Protein AF-A0A522B623-F1 (afdb_monomer_lite)

Structure (mmCIF, N/CA/C/O backbone):
data_AF-A0A522B623-F1
#
_entry.id   AF-A0A522B623-F1
#
loop_
_atom_site.group_PDB
_atom_site.id
_atom_site.type_symbol
_atom_site.label_atom_id
_atom_site.label_alt_id
_atom_site.label_comp_id
_atom_site.label_asym_id
_atom_site.label_entity_id
_atom_site.label_seq_id
_atom_site.pdbx_PDB_ins_code
_atom_site.Cartn_x
_atom_site.Cartn_y
_atom_site.Cartn_z
_atom_site.occupancy
_atom_site.B_iso_or_equiv
_atom_site.auth_seq_id
_atom_site.auth_comp_id
_atom_site.auth_asym_id
_atom_site.auth_atom_id
_atom_site.pdbx_PDB_model_num
ATOM 1 N N . MET A 1 1 ? -81.752 26.247 31.323 1.00 45.22 1 MET A N 1
ATOM 2 C CA . MET A 1 1 ? -80.847 25.226 31.884 1.00 45.22 1 MET A CA 1
ATOM 3 C C . MET A 1 1 ? -79.445 25.781 31.737 1.00 45.22 1 MET A C 1
ATOM 5 O O . MET A 1 1 ? -79.027 25.949 30.606 1.00 45.22 1 MET A O 1
ATOM 9 N N . THR A 1 2 ? -78.691 26.186 32.739 1.00 52.69 2 THR A N 1
ATOM 10 C CA . THR A 1 2 ? -78.891 26.530 34.149 1.00 52.69 2 THR A CA 1
ATOM 11 C C . THR A 1 2 ? -77.713 27.475 34.411 1.00 52.69 2 THR A C 1
ATOM 13 O O . THR A 1 2 ? -76.621 27.231 33.899 1.00 52.69 2 THR A O 1
ATOM 16 N N . GLU A 1 3 ? -77.984 28.592 35.078 1.00 45.62 3 GLU A N 1
ATOM 17 C CA . GLU A 1 3 ? -77.012 29.620 35.460 1.00 45.62 3 GLU A CA 1
ATOM 18 C C . GLU A 1 3 ? -75.878 29.076 36.366 1.00 45.62 3 GLU A C 1
ATOM 20 O O . GLU A 1 3 ? -75.982 27.953 36.867 1.00 45.62 3 GLU A O 1
ATOM 25 N N . PRO A 1 4 ? -74.781 29.846 36.512 1.00 74.00 4 PRO A N 1
ATOM 26 C CA . PRO A 1 4 ? -73.512 29.452 37.129 1.00 74.00 4 PRO A CA 1
ATOM 27 C C . PRO A 1 4 ? -73.568 29.541 38.657 1.00 74.00 4 PRO A C 1
ATOM 29 O O . PRO A 1 4 ? -74.476 30.182 39.169 1.00 74.00 4 PRO A O 1
ATOM 32 N N . ASP A 1 5 ? -72.579 28.965 39.362 1.00 56.53 5 ASP A N 1
ATOM 33 C CA . ASP A 1 5 ? -72.144 29.452 40.686 1.00 56.53 5 ASP A CA 1
ATOM 34 C C . ASP A 1 5 ? -70.869 28.746 41.223 1.00 56.53 5 ASP A C 1
ATOM 36 O O . ASP A 1 5 ? -70.399 27.797 40.584 1.00 56.53 5 ASP A O 1
ATOM 40 N N . PRO A 1 6 ? -70.228 29.243 42.310 1.00 64.81 6 PRO A N 1
ATOM 41 C CA . PRO A 1 6 ? -68.818 29.629 42.295 1.00 64.81 6 PRO A CA 1
ATOM 42 C C . PRO A 1 6 ? -68.018 29.038 43.482 1.00 64.81 6 PRO A C 1
ATOM 44 O O . PRO A 1 6 ? -68.476 28.147 44.185 1.00 64.81 6 PRO A O 1
ATOM 47 N N . GLU A 1 7 ? -66.813 29.578 43.694 1.00 50.94 7 GLU A N 1
ATOM 48 C CA . GLU A 1 7 ? -66.056 29.601 44.958 1.00 50.94 7 GLU A CA 1
ATOM 49 C C . GLU A 1 7 ? -65.805 28.280 45.711 1.00 50.94 7 GLU A C 1
ATOM 51 O O . GLU A 1 7 ? -66.665 27.717 46.379 1.00 50.94 7 GLU A O 1
ATOM 56 N N . THR A 1 8 ? -64.530 27.895 45.806 1.00 59.25 8 THR A N 1
ATOM 57 C CA . THR A 1 8 ? -64.000 27.239 47.014 1.00 59.25 8 THR A CA 1
ATOM 58 C C . THR A 1 8 ? -62.543 27.653 47.226 1.00 59.25 8 THR A C 1
ATOM 60 O O . THR A 1 8 ? -61.610 27.134 46.625 1.00 59.25 8 THR A O 1
ATOM 63 N N . THR A 1 9 ? -62.417 28.676 48.072 1.00 57.84 9 THR A N 1
ATOM 64 C CA . THR A 1 9 ? -61.467 28.853 49.185 1.00 57.84 9 THR A CA 1
ATOM 65 C C . THR A 1 9 ? -59.987 28.498 49.038 1.00 57.84 9 THR A C 1
ATOM 67 O O . THR A 1 9 ? -59.573 27.346 48.974 1.00 57.84 9 THR A O 1
ATOM 70 N N . ALA A 1 10 ? -59.211 29.559 49.261 1.00 55.59 10 ALA A N 1
ATOM 71 C CA . ALA A 1 10 ? -57.906 29.607 49.900 1.00 55.59 10 ALA A CA 1
ATOM 72 C C . ALA A 1 10 ? -57.672 28.609 51.056 1.00 55.59 10 ALA A C 1
ATOM 74 O O . ALA A 1 10 ? -58.518 28.456 51.940 1.00 55.59 10 ALA A O 1
ATOM 75 N N . ARG A 1 11 ? -56.452 28.059 51.067 1.00 48.06 11 ARG A N 1
ATOM 76 C CA . ARG A 1 11 ? -55.513 27.725 52.168 1.00 48.06 11 ARG A CA 1
ATOM 77 C C . ARG A 1 11 ? -54.465 26.817 51.498 1.00 48.06 11 ARG A C 1
ATOM 79 O O . ARG A 1 11 ? -54.831 25.953 50.722 1.00 48.06 11 ARG A O 1
ATOM 86 N N . ASP A 1 12 ? -53.163 27.000 51.623 1.00 53.34 12 ASP A N 1
ATOM 87 C CA . ASP A 1 12 ? -52.434 27.154 52.866 1.00 53.34 12 ASP A CA 1
ATOM 88 C C . ASP A 1 12 ? -51.007 27.638 52.550 1.00 53.34 12 ASP A C 1
ATOM 90 O O . ASP A 1 12 ? -50.385 27.198 51.581 1.00 53.34 12 ASP A O 1
ATOM 94 N N . ARG A 1 13 ? -50.501 28.570 53.358 1.00 54.41 13 ARG A N 1
ATOM 95 C CA . ARG A 1 13 ? -49.092 28.965 53.364 1.00 54.41 13 ARG A CA 1
ATOM 96 C C . ARG A 1 13 ? -48.418 28.176 54.471 1.00 54.41 13 ARG A C 1
ATOM 98 O O . ARG A 1 13 ? -48.723 28.401 55.636 1.00 54.41 13 ARG A O 1
ATOM 105 N N . GLY A 1 14 ? -47.378 27.436 54.114 1.00 49.34 14 GLY A N 1
ATOM 106 C CA . GLY A 1 14 ? -46.333 27.093 55.065 1.00 49.34 14 GLY A CA 1
ATOM 107 C C . GLY A 1 14 ? -45.619 25.805 54.717 1.00 49.34 14 GLY A C 1
ATOM 108 O O . GLY A 1 14 ? -46.172 24.731 54.887 1.00 49.34 14 GLY A O 1
ATOM 109 N N . VAL A 1 15 ? -44.355 25.922 54.321 1.00 54.34 15 VAL A N 1
ATOM 110 C CA . VAL A 1 15 ? -43.204 25.549 55.161 1.00 54.34 15 VAL A CA 1
ATOM 111 C C . VAL A 1 15 ? -42.005 25.307 54.251 1.00 54.34 15 VAL A C 1
ATOM 113 O O . VAL A 1 15 ? -41.992 24.422 53.401 1.00 54.34 15 VAL A O 1
ATOM 116 N N . SER A 1 16 ? -40.990 26.140 54.462 1.00 52.31 16 SER A N 1
ATOM 117 C CA . SER A 1 16 ? -39.622 25.940 54.012 1.00 52.31 16 SER A CA 1
ATOM 118 C C . SER A 1 16 ? -39.113 24.562 54.434 1.00 52.31 16 SER A C 1
ATOM 120 O O . SER A 1 16 ? -39.154 24.220 55.613 1.00 52.31 16 SER A O 1
ATOM 122 N N . GLY A 1 17 ? -38.583 23.807 53.477 1.00 49.50 17 GLY A N 1
ATOM 123 C CA . GLY A 1 17 ? -37.973 22.505 53.706 1.00 49.50 17 GLY A CA 1
ATOM 124 C C . GLY A 1 17 ? -36.840 22.274 52.719 1.00 49.50 17 GLY A C 1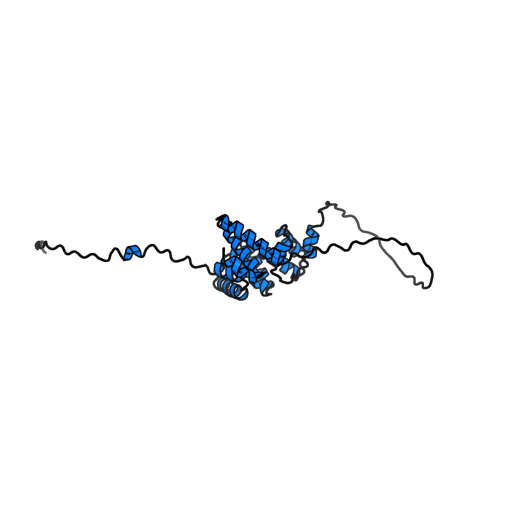
ATOM 125 O O . GLY A 1 17 ? -37.011 21.613 51.706 1.00 49.50 17 GLY A O 1
ATOM 126 N N . THR A 1 18 ? -35.698 22.878 53.025 1.00 52.09 18 THR A N 1
ATOM 127 C CA . THR A 1 18 ? -34.360 22.567 52.525 1.00 52.09 18 THR A CA 1
ATOM 128 C C . THR A 1 18 ? -34.138 21.067 52.329 1.00 52.09 18 THR A C 1
ATOM 130 O O . THR A 1 18 ? -34.093 20.346 53.321 1.00 52.09 18 THR A O 1
ATOM 133 N N . THR A 1 19 ? -33.928 20.613 51.090 1.00 53.47 19 THR A N 1
ATOM 134 C CA . THR A 1 19 ? -32.834 19.701 50.679 1.00 53.47 19 THR A CA 1
ATOM 135 C C . THR A 1 19 ? -32.892 19.486 49.159 1.00 53.47 19 THR A C 1
ATOM 137 O O . THR A 1 19 ? -33.533 18.560 48.680 1.00 53.47 19 THR A O 1
ATOM 140 N N . GLU A 1 20 ? -32.190 20.321 48.387 1.00 52.38 20 GLU A N 1
ATOM 141 C CA . GLU A 1 20 ? -31.663 19.913 47.075 1.00 52.38 20 GLU A CA 1
ATOM 142 C C . GLU A 1 20 ? -30.194 19.518 47.270 1.00 52.38 20 GLU A C 1
ATOM 144 O O . GLU A 1 20 ? -29.342 20.402 47.372 1.00 52.38 20 GLU A O 1
ATOM 149 N N . PRO A 1 21 ? -29.862 18.220 47.352 1.00 59.06 21 PRO A N 1
ATOM 150 C CA . PRO A 1 21 ? -28.496 17.778 47.168 1.00 59.06 21 PRO A CA 1
ATOM 151 C C . PRO A 1 21 ? -28.424 16.785 46.008 1.00 59.06 21 PRO A C 1
ATOM 153 O O . PRO A 1 21 ? -28.002 15.669 46.238 1.00 59.06 21 PRO A O 1
ATOM 156 N N . ASP A 1 22 ? -28.841 17.141 44.787 1.00 51.56 22 ASP A N 1
ATOM 157 C CA . ASP A 1 22 ? -28.664 16.223 43.639 1.00 51.56 22 ASP A CA 1
ATOM 158 C C . ASP A 1 22 ? -28.433 16.891 42.267 1.00 51.56 22 ASP A C 1
ATOM 160 O O . ASP A 1 22 ? -28.112 16.204 41.299 1.00 51.56 22 ASP A O 1
ATOM 164 N N . SER A 1 23 ? -28.492 18.222 42.149 1.00 53.12 23 SER A N 1
ATOM 165 C CA . SER A 1 23 ? -28.306 18.893 40.846 1.00 53.12 23 SER A CA 1
ATOM 166 C C . SER A 1 23 ? -26.837 19.157 40.475 1.00 53.12 23 SER A C 1
ATOM 168 O O . SER A 1 23 ? -26.533 19.389 39.310 1.00 53.12 23 SER A O 1
ATOM 170 N N . GLU A 1 24 ? -25.896 19.073 41.424 1.00 47.50 24 GLU A N 1
ATOM 171 C CA . GLU A 1 24 ? -24.472 19.377 41.174 1.00 47.50 24 GLU A CA 1
ATOM 172 C C . GLU A 1 24 ? -23.621 18.136 40.828 1.00 47.50 24 GLU A C 1
ATOM 174 O O . GLU A 1 24 ? -22.478 18.259 40.386 1.00 47.50 24 GLU A O 1
ATOM 179 N N . ALA A 1 25 ? -24.159 16.923 41.010 1.00 48.31 25 ALA A N 1
ATOM 180 C CA . ALA A 1 25 ? -23.477 15.684 40.623 1.00 48.31 25 ALA A CA 1
ATOM 181 C C . ALA A 1 25 ? -23.680 15.339 39.136 1.00 48.31 25 ALA A C 1
ATOM 183 O O . ALA A 1 25 ? -22.781 14.767 38.522 1.00 48.31 25 ALA A O 1
ATOM 184 N N . ALA A 1 26 ? -24.809 15.737 38.538 1.00 49.69 26 ALA A N 1
ATOM 185 C CA . ALA A 1 26 ? -25.078 15.533 37.113 1.00 49.69 26 ALA A CA 1
ATOM 186 C C . ALA A 1 26 ? -24.242 16.464 36.211 1.00 49.69 26 ALA A C 1
ATOM 188 O O . ALA A 1 26 ? -23.860 16.069 35.111 1.00 49.69 26 ALA A O 1
ATOM 189 N N . ASP A 1 27 ? -23.883 17.656 36.700 1.00 42.09 27 ASP A N 1
ATOM 190 C CA . ASP A 1 27 ? -23.140 18.658 35.919 1.00 42.09 27 ASP A CA 1
ATOM 191 C C . ASP A 1 27 ? -21.612 18.449 35.943 1.00 42.09 27 ASP A C 1
ATOM 193 O O . ASP A 1 27 ? -20.890 18.954 35.087 1.00 42.09 27 ASP A O 1
ATOM 197 N N . ARG A 1 28 ? -21.084 17.628 36.866 1.00 46.91 28 ARG A N 1
ATOM 198 C CA . ARG A 1 28 ? -19.660 17.222 36.844 1.00 46.91 28 ARG A CA 1
ATOM 199 C C . ARG A 1 28 ? -19.370 16.060 35.897 1.00 46.91 28 ARG A C 1
ATOM 201 O O . ARG A 1 28 ? -18.206 15.734 35.674 1.00 46.91 28 ARG A O 1
ATOM 208 N N . GLN A 1 29 ? -20.406 15.442 35.332 1.00 47.03 29 GLN A N 1
ATOM 209 C CA . GLN A 1 29 ? -20.279 14.329 34.390 1.00 47.03 29 GLN A CA 1
ATOM 210 C C . GLN A 1 29 ? -20.344 14.780 32.919 1.00 47.03 29 GLN A C 1
ATOM 212 O O . GLN A 1 29 ? -20.295 13.951 32.014 1.00 47.03 29 GLN A O 1
ATOM 217 N N . ALA A 1 30 ? -20.380 16.096 32.676 1.00 46.31 30 ALA A N 1
ATOM 218 C CA . ALA A 1 30 ? -20.252 16.728 31.368 1.00 46.31 30 ALA A CA 1
ATOM 219 C C . ALA A 1 30 ? -18.878 17.415 31.251 1.00 46.31 30 ALA A C 1
ATOM 221 O O . ALA A 1 30 ? -18.752 18.622 31.426 1.00 46.31 30 ALA A O 1
ATOM 222 N N . GLY A 1 31 ? -17.811 16.653 30.989 1.00 44.12 31 GLY A N 1
ATOM 223 C CA . GLY A 1 31 ? -16.500 17.287 30.781 1.00 44.12 31 GLY A CA 1
ATOM 224 C C . GLY A 1 31 ? -15.274 16.391 30.656 1.00 44.12 31 GLY A C 1
ATOM 225 O O . GLY A 1 31 ? -14.212 16.891 30.302 1.00 44.12 31 GLY A O 1
ATOM 226 N N . ALA A 1 32 ? -15.378 15.082 30.888 1.00 45.50 32 ALA A N 1
ATOM 227 C CA . ALA A 1 32 ? -14.316 14.166 30.484 1.00 45.50 32 ALA A CA 1
ATOM 228 C C . ALA A 1 32 ? -14.597 13.728 29.044 1.00 45.50 32 ALA A C 1
ATOM 230 O O . ALA A 1 32 ? -15.353 12.785 28.817 1.00 45.50 32 ALA A O 1
ATOM 231 N N . ALA A 1 33 ? -14.041 14.453 28.067 1.00 50.69 33 ALA A N 1
ATOM 232 C CA . ALA A 1 33 ? -14.002 13.988 26.686 1.00 50.69 33 ALA A CA 1
ATOM 233 C C . ALA A 1 33 ? -13.432 12.563 26.691 1.00 50.69 33 ALA A C 1
ATOM 235 O O . ALA A 1 33 ? -12.282 12.359 27.083 1.00 50.69 33 ALA A O 1
ATOM 236 N N . ALA A 1 34 ? -14.261 11.573 26.342 1.00 53.97 34 ALA A N 1
ATOM 237 C CA . ALA A 1 34 ? -13.801 10.201 26.194 1.00 53.97 34 ALA A CA 1
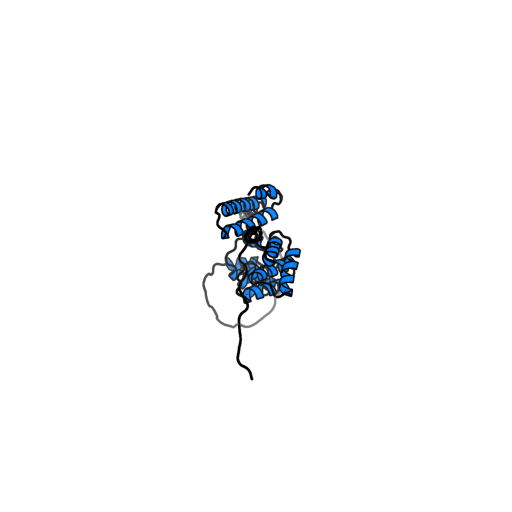ATOM 238 C C . ALA A 1 34 ? -12.582 10.207 25.255 1.00 53.97 34 ALA A C 1
ATOM 240 O O . ALA A 1 34 ? -12.595 10.964 24.276 1.00 53.97 34 ALA A O 1
ATOM 241 N N . PRO A 1 35 ? -11.523 9.428 25.545 1.00 50.88 35 PRO A N 1
ATOM 242 C CA . PRO A 1 35 ? -10.360 9.388 24.671 1.00 50.88 35 PRO A CA 1
ATOM 243 C C . PRO A 1 35 ? -10.842 9.050 23.263 1.00 50.88 35 PRO A C 1
ATOM 245 O O . PRO A 1 35 ? -11.620 8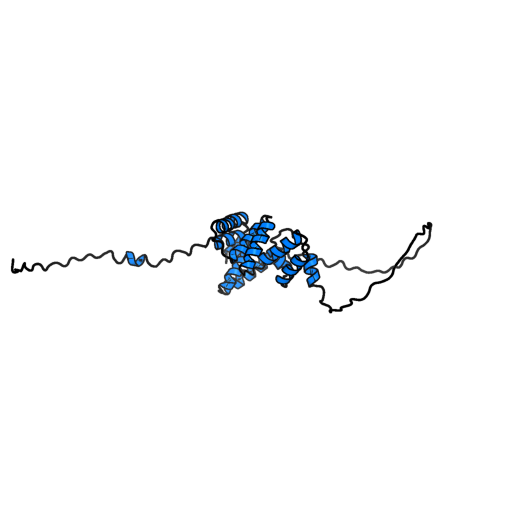.109 23.091 1.00 50.88 35 PRO A O 1
ATOM 248 N N . ALA A 1 36 ? -10.438 9.854 22.278 1.00 66.06 36 ALA A N 1
ATOM 249 C CA . ALA A 1 36 ? -10.824 9.641 20.893 1.00 66.06 36 ALA A CA 1
ATOM 250 C C . ALA A 1 36 ? -10.444 8.207 20.503 1.00 66.06 36 ALA A C 1
ATOM 252 O O . ALA A 1 36 ? -9.264 7.854 20.481 1.00 66.06 36 ALA A O 1
ATOM 253 N N . SER A 1 37 ? -11.446 7.358 20.271 1.00 76.25 37 SER A N 1
ATOM 254 C CA . SER A 1 37 ? -11.215 5.991 19.823 1.00 76.25 37 SER A CA 1
ATOM 255 C C . SER A 1 37 ? -10.531 6.042 18.463 1.00 76.25 37 SER A C 1
ATOM 257 O O . SER A 1 37 ? -11.006 6.743 17.567 1.00 76.25 37 SER A O 1
ATOM 259 N N . LEU A 1 38 ? -9.433 5.302 18.310 1.00 84.75 38 LEU A N 1
ATOM 260 C CA . LEU A 1 38 ? -8.754 5.166 17.027 1.00 84.75 38 LEU A CA 1
ATOM 261 C C . LEU A 1 38 ? -9.743 4.608 15.991 1.00 84.75 38 LEU A C 1
ATOM 263 O O . LEU A 1 38 ? -10.448 3.636 16.273 1.00 84.75 38 LEU A O 1
ATOM 267 N N . SER A 1 39 ? -9.812 5.219 14.808 1.00 92.88 39 SER A N 1
ATOM 268 C CA . SER A 1 39 ? -10.640 4.689 13.726 1.00 92.88 39 SER A CA 1
ATOM 269 C C . SER A 1 39 ? -10.087 3.352 13.220 1.00 92.88 39 SER A C 1
ATOM 271 O O . SER A 1 39 ? -8.899 3.057 13.377 1.00 92.88 39 SER A O 1
ATOM 273 N N . ALA A 1 40 ? -10.944 2.519 12.625 1.00 92.06 40 ALA A N 1
ATOM 274 C CA . ALA A 1 40 ? -10.555 1.186 12.160 1.00 92.06 40 ALA A CA 1
ATOM 275 C C . ALA A 1 40 ? -9.471 1.249 11.070 1.00 92.06 40 ALA A C 1
ATOM 277 O O . ALA A 1 40 ? -8.532 0.458 11.082 1.00 92.06 40 ALA A O 1
ATOM 278 N N . GLU A 1 41 ? -9.545 2.228 10.166 1.00 94.38 41 GLU A N 1
ATOM 279 C CA . GLU A 1 41 ? -8.504 2.481 9.170 1.00 94.38 41 GLU A CA 1
ATOM 280 C C . GLU A 1 41 ? -7.202 3.000 9.800 1.00 94.38 41 GLU A C 1
ATOM 282 O O . GLU A 1 41 ? -6.113 2.645 9.348 1.00 94.38 41 GLU A O 1
ATOM 287 N N . GLY A 1 42 ? -7.297 3.783 10.881 1.00 94.31 42 GLY A N 1
ATOM 288 C CA . GLY A 1 42 ? -6.135 4.192 11.666 1.00 94.31 42 GLY A CA 1
ATOM 289 C C . GLY A 1 42 ? -5.436 2.991 12.306 1.00 94.31 42 GLY A C 1
ATOM 290 O O . GLY A 1 42 ? -4.210 2.889 12.248 1.00 94.31 42 GLY A O 1
ATOM 291 N N . LEU A 1 43 ? -6.210 2.048 12.853 1.00 95.56 43 LEU A N 1
ATOM 292 C CA . LEU A 1 43 ? -5.688 0.813 13.443 1.00 95.56 43 LEU A CA 1
ATOM 293 C C . LEU A 1 43 ? -4.982 -0.053 12.398 1.00 95.56 43 LEU A C 1
ATOM 295 O O . LEU A 1 43 ? -3.831 -0.449 12.596 1.00 95.56 43 LEU A O 1
ATOM 299 N N . ALA A 1 44 ? -5.625 -0.245 11.246 1.00 96.12 44 ALA A N 1
ATOM 300 C CA . ALA A 1 44 ? -5.061 -1.016 10.148 1.00 96.12 44 ALA A CA 1
ATOM 301 C C . ALA A 1 44 ? -3.741 -0.431 9.648 1.00 96.12 44 ALA A C 1
ATOM 303 O O . ALA A 1 44 ? -2.793 -1.171 9.371 1.00 96.12 44 ALA A O 1
ATOM 304 N N . ARG A 1 45 ? -3.640 0.900 9.584 1.00 95.44 45 ARG A N 1
ATOM 305 C CA . ARG A 1 45 ? -2.398 1.578 9.212 1.00 95.44 45 ARG A CA 1
ATOM 306 C C . ARG A 1 45 ? -1.287 1.329 10.227 1.00 95.44 45 ARG A C 1
ATOM 308 O O . ARG A 1 45 ? -0.167 1.018 9.823 1.00 95.44 45 ARG A O 1
ATOM 315 N N . ILE A 1 46 ? -1.579 1.405 11.525 1.00 95.06 46 ILE A N 1
ATOM 316 C CA . ILE A 1 46 ? -0.599 1.083 12.575 1.00 95.06 46 ILE A CA 1
ATOM 317 C C . ILE A 1 46 ? -0.122 -0.369 12.432 1.00 95.06 46 ILE A C 1
ATOM 319 O O . ILE A 1 46 ? 1.084 -0.634 12.466 1.00 95.06 46 ILE A O 1
ATOM 323 N N . HIS A 1 47 ? -1.033 -1.316 12.198 1.00 95.12 47 HIS A N 1
ATOM 324 C CA . HIS A 1 47 ? -0.680 -2.716 11.954 1.00 95.12 47 HIS A CA 1
ATOM 325 C C . HIS A 1 47 ? 0.184 -2.898 10.699 1.00 95.12 47 HIS A C 1
ATOM 327 O O . HIS A 1 47 ? 1.182 -3.617 10.730 1.00 95.12 47 HIS A O 1
ATOM 333 N N . LEU A 1 48 ? -0.129 -2.203 9.606 1.00 94.50 48 LEU A N 1
ATOM 334 C CA . LEU A 1 48 ? 0.667 -2.249 8.381 1.00 94.50 48 LEU A CA 1
ATOM 335 C C . LEU A 1 48 ? 2.088 -1.708 8.603 1.00 94.50 48 LEU A C 1
ATOM 337 O O . LEU A 1 48 ? 3.061 -2.332 8.167 1.00 94.50 48 LEU A O 1
ATOM 341 N N . ARG A 1 49 ? 2.226 -0.570 9.292 1.00 92.56 49 ARG A N 1
ATOM 342 C CA . ARG A 1 49 ? 3.525 0.079 9.540 1.00 92.56 49 ARG A CA 1
ATOM 343 C C . ARG A 1 49 ? 4.388 -0.689 10.544 1.00 92.56 49 ARG A C 1
ATOM 345 O O . ARG A 1 49 ? 5.595 -0.781 10.343 1.00 92.56 49 ARG A O 1
ATOM 352 N N . SER A 1 50 ? 3.779 -1.331 11.541 1.00 89.31 50 SER A N 1
ATOM 353 C CA . SER A 1 50 ? 4.467 -2.230 12.488 1.00 89.31 50 SER A CA 1
ATOM 354 C C . SER A 1 50 ? 4.814 -3.609 11.905 1.00 89.31 50 SER A C 1
ATOM 356 O O . SER A 1 50 ? 5.516 -4.391 12.542 1.00 89.31 50 SER A O 1
ATOM 358 N N . GLY A 1 51 ? 4.361 -3.920 10.685 1.00 91.50 51 GLY A N 1
ATOM 359 C CA . GLY A 1 51 ? 4.648 -5.187 10.007 1.00 91.50 51 GLY A CA 1
ATOM 360 C C . GLY A 1 51 ? 3.658 -6.318 10.308 1.00 91.50 51 GLY A C 1
ATOM 361 O O . GLY A 1 51 ? 3.831 -7.422 9.792 1.00 91.50 51 GLY A O 1
ATOM 362 N N . ALA A 1 52 ? 2.582 -6.058 11.054 1.00 94.12 52 ALA A N 1
ATOM 363 C CA . ALA A 1 52 ? 1.463 -6.979 11.264 1.00 94.12 52 ALA A CA 1
ATOM 364 C C . ALA A 1 52 ? 0.541 -7.051 10.024 1.00 94.12 52 ALA A C 1
ATOM 366 O O . ALA A 1 52 ? -0.665 -6.815 10.092 1.00 94.12 52 ALA A O 1
ATOM 367 N N . VAL A 1 53 ? 1.115 -7.390 8.862 1.00 95.50 53 VAL A N 1
ATOM 368 C CA . VAL A 1 53 ? 0.469 -7.280 7.539 1.00 95.50 53 VAL A CA 1
ATOM 369 C C . VAL A 1 53 ? -0.835 -8.081 7.440 1.00 95.50 53 VAL A C 1
ATOM 371 O O . VAL A 1 53 ? -1.801 -7.602 6.854 1.00 95.50 53 VAL A O 1
ATOM 374 N N . LEU A 1 54 ? -0.895 -9.285 8.022 1.00 96.62 54 LEU A N 1
ATOM 375 C CA . LEU A 1 54 ? -2.106 -10.117 7.976 1.00 96.62 54 LEU A CA 1
ATOM 376 C C . LEU A 1 54 ? -3.262 -9.524 8.790 1.00 96.62 54 LEU A C 1
ATOM 378 O O . LEU A 1 54 ? -4.414 -9.638 8.379 1.00 96.62 54 LEU A O 1
ATOM 382 N N . LEU A 1 55 ? -2.955 -8.875 9.915 1.00 97.12 55 LEU A N 1
ATOM 383 C CA . LEU A 1 55 ? -3.957 -8.218 10.749 1.00 97.12 55 LEU A CA 1
ATOM 384 C C . LEU A 1 55 ? -4.487 -6.958 10.059 1.00 97.12 55 LEU A C 1
ATOM 386 O O . LEU A 1 55 ? -5.697 -6.813 9.908 1.00 97.12 55 LEU A O 1
ATOM 390 N N . ALA A 1 56 ? -3.584 -6.131 9.522 1.00 97.94 56 ALA A N 1
ATOM 391 C CA . ALA A 1 56 ? -3.951 -4.981 8.697 1.00 97.94 56 ALA A CA 1
ATOM 392 C C . ALA A 1 56 ? -4.841 -5.389 7.511 1.00 97.94 56 ALA A C 1
ATOM 394 O O . ALA A 1 56 ? -5.842 -4.733 7.228 1.00 97.94 56 ALA A O 1
ATOM 395 N N . ARG A 1 57 ? -4.521 -6.510 6.845 1.00 97.81 57 ARG A N 1
ATOM 396 C CA . ARG A 1 57 ? -5.357 -7.055 5.767 1.00 97.81 57 ARG A CA 1
ATOM 397 C C . ARG A 1 57 ? -6.754 -7.413 6.265 1.00 97.81 57 ARG A C 1
ATOM 399 O O . ARG A 1 57 ? -7.721 -6.997 5.641 1.00 97.81 57 ARG A O 1
ATOM 406 N N . ALA A 1 58 ? -6.876 -8.154 7.364 1.00 98.00 58 ALA A N 1
ATOM 407 C CA . ALA A 1 58 ? -8.182 -8.536 7.902 1.00 98.00 58 ALA A CA 1
ATOM 408 C C . ALA A 1 58 ? -9.057 -7.311 8.232 1.00 98.00 58 ALA A C 1
ATOM 410 O O . ALA A 1 58 ? -10.247 -7.301 7.918 1.00 98.00 58 ALA A O 1
ATOM 411 N N . GLU A 1 59 ? -8.465 -6.264 8.810 1.00 97.62 59 GLU A N 1
ATOM 412 C CA . GLU A 1 59 ? -9.164 -5.021 9.151 1.00 97.62 59 GLU A CA 1
ATOM 413 C C . GLU A 1 59 ? -9.628 -4.253 7.904 1.00 97.62 59 GLU A C 1
ATOM 415 O O . GLU A 1 59 ? -10.796 -3.875 7.812 1.00 97.62 59 GLU A O 1
ATOM 420 N N . LEU A 1 60 ? -8.757 -4.083 6.903 1.00 98.25 60 LEU A N 1
ATOM 421 C CA . LEU A 1 60 ? -9.094 -3.369 5.664 1.00 98.25 60 LEU A CA 1
ATOM 422 C C . LEU A 1 60 ? -10.116 -4.131 4.812 1.00 98.25 60 LEU A C 1
ATOM 424 O O . LEU A 1 60 ? -11.044 -3.525 4.285 1.00 98.25 60 LEU A O 1
ATOM 428 N N . GLU A 1 61 ? -9.997 -5.456 4.705 1.00 97.88 61 GLU A N 1
ATOM 429 C CA . GLU A 1 61 ? -10.974 -6.291 3.991 1.00 97.88 61 GLU A CA 1
ATOM 430 C C . GLU A 1 61 ? -12.341 -6.266 4.698 1.00 97.88 61 GLU A C 1
ATOM 432 O O . GLU A 1 61 ? -13.379 -6.234 4.040 1.00 97.88 61 GLU A O 1
ATOM 437 N N . SER A 1 62 ? -12.370 -6.194 6.035 1.00 97.88 62 SER A N 1
ATOM 438 C CA . SER A 1 62 ? -13.615 -5.990 6.790 1.00 97.88 62 SER A CA 1
ATOM 439 C C . SER A 1 62 ? -14.290 -4.659 6.428 1.00 97.88 62 SER A C 1
ATOM 441 O O . SER A 1 62 ? -15.501 -4.616 6.208 1.00 97.88 62 SER A O 1
ATOM 443 N N . LEU A 1 63 ? -13.512 -3.580 6.276 1.00 97.44 63 LEU A N 1
ATOM 444 C CA . LEU A 1 63 ? -14.023 -2.280 5.821 1.00 97.44 63 LEU A CA 1
ATOM 445 C C . LEU A 1 63 ? -14.534 -2.313 4.371 1.00 97.44 63 LEU A C 1
ATOM 447 O O . LEU A 1 63 ? -15.506 -1.626 4.055 1.00 97.44 63 LEU A O 1
ATOM 451 N N . VAL A 1 64 ? -13.929 -3.122 3.494 1.00 97.50 64 VAL A N 1
ATOM 452 C CA . VAL A 1 64 ? -14.456 -3.365 2.137 1.00 97.50 64 VAL A CA 1
ATOM 453 C C . VAL A 1 64 ? -15.812 -4.059 2.205 1.00 97.50 64 VAL A C 1
ATOM 455 O O . VAL A 1 64 ? -16.760 -3.611 1.563 1.00 97.50 64 VAL A O 1
ATOM 458 N N . LEU A 1 65 ? -15.925 -5.124 3.004 1.00 97.25 65 LEU A N 1
ATOM 459 C CA . LEU A 1 65 ? -17.157 -5.908 3.137 1.00 97.25 65 LEU A CA 1
ATOM 460 C C . LEU A 1 65 ? -18.331 -5.076 3.666 1.00 97.25 65 LEU A C 1
ATOM 462 O O . LEU A 1 65 ? -19.474 -5.315 3.283 1.00 97.25 65 LEU A O 1
ATOM 466 N N . THR A 1 66 ? -18.059 -4.090 4.521 1.00 97.00 66 THR A N 1
ATOM 467 C CA . THR A 1 66 ? -19.075 -3.171 5.055 1.00 97.00 66 THR A CA 1
ATOM 468 C C . THR A 1 66 ? -19.277 -1.916 4.203 1.00 97.00 66 THR A C 1
ATOM 470 O O . THR A 1 66 ? -20.082 -1.061 4.568 1.00 97.00 66 THR A O 1
ATOM 473 N N . GLY A 1 67 ? -18.556 -1.769 3.084 1.00 95.81 67 GLY A N 1
ATOM 474 C CA . GLY A 1 67 ? -18.629 -0.587 2.220 1.00 95.81 67 GLY A CA 1
ATOM 475 C C . GLY A 1 67 ? -18.168 0.706 2.900 1.00 95.81 67 GLY A C 1
ATOM 476 O O . GLY A 1 67 ? -18.574 1.790 2.491 1.00 95.81 67 GLY A O 1
ATOM 477 N N . SER A 1 68 ? -17.352 0.595 3.950 1.00 95.88 68 SER A N 1
ATOM 478 C CA . SER A 1 68 ? -16.917 1.711 4.799 1.00 95.88 68 SER A CA 1
ATOM 479 C C . SER A 1 68 ? -15.444 2.079 4.597 1.00 95.88 68 SER A C 1
ATOM 481 O O . SER A 1 68 ? -14.900 2.849 5.380 1.00 95.88 68 SER A O 1
ATOM 483 N N . LEU A 1 69 ? -14.778 1.531 3.574 1.00 96.75 69 LEU A N 1
ATOM 484 C CA . LEU A 1 69 ? -13.370 1.813 3.298 1.00 96.75 69 LEU A CA 1
ATOM 485 C C . LEU A 1 69 ? -13.200 3.224 2.691 1.00 96.75 69 LEU A C 1
ATOM 487 O O . LEU A 1 69 ? -13.642 3.451 1.561 1.00 96.75 69 LEU A O 1
ATOM 491 N N . PRO A 1 70 ? -12.545 4.174 3.386 1.00 96.00 70 PRO A N 1
ATOM 492 C CA . PRO A 1 70 ? -12.315 5.508 2.844 1.00 96.00 70 PRO A CA 1
ATOM 493 C C . PRO A 1 70 ? -11.219 5.493 1.767 1.00 96.00 70 PRO A C 1
ATOM 495 O O . PRO A 1 70 ? -10.333 4.639 1.769 1.00 96.00 70 PRO A O 1
ATOM 498 N N . VAL A 1 71 ? -11.231 6.487 0.873 1.00 95.44 71 VAL A N 1
ATOM 499 C CA . VAL A 1 71 ? -10.295 6.581 -0.269 1.00 95.44 71 VAL A CA 1
ATOM 500 C C . VAL A 1 71 ? -8.816 6.442 0.129 1.00 95.44 71 VAL A C 1
ATOM 502 O O . VAL A 1 71 ? -8.117 5.663 -0.524 1.00 95.44 71 VAL A O 1
ATOM 505 N N . PRO A 1 72 ? -8.307 7.098 1.195 1.00 93.44 72 PRO A N 1
ATOM 506 C CA . PRO A 1 72 ? -6.911 6.924 1.604 1.00 93.44 72 PRO A CA 1
ATOM 507 C C . PRO A 1 72 ? -6.582 5.488 2.039 1.00 93.44 72 PRO A C 1
ATOM 509 O O . PRO A 1 72 ? -5.490 4.996 1.778 1.00 93.44 72 PRO A O 1
ATOM 512 N N . ALA A 1 73 ? -7.536 4.777 2.647 1.00 96.81 73 ALA A N 1
ATOM 513 C CA . ALA A 1 73 ? -7.336 3.398 3.091 1.00 96.81 73 ALA A CA 1
ATOM 514 C C . ALA A 1 73 ? -7.330 2.389 1.926 1.00 96.81 73 ALA A C 1
ATOM 516 O O . ALA A 1 73 ? -6.890 1.254 2.096 1.00 96.81 73 ALA A O 1
ATOM 517 N N . MET A 1 74 ? -7.759 2.786 0.721 1.00 98.31 74 MET A N 1
ATOM 518 C CA . MET A 1 74 ? -7.623 1.951 -0.480 1.00 98.31 74 MET A CA 1
ATOM 519 C C . MET A 1 74 ? -6.157 1.757 -0.891 1.00 98.31 74 MET A C 1
ATOM 521 O O . MET A 1 74 ? -5.805 0.685 -1.381 1.00 98.31 74 MET A O 1
ATOM 525 N N . ALA A 1 75 ? -5.292 2.754 -0.664 1.00 98.06 75 ALA A N 1
ATOM 526 C CA . ALA A 1 75 ? -3.854 2.610 -0.888 1.00 98.06 75 ALA A CA 1
ATOM 527 C C . ALA A 1 75 ? -3.225 1.643 0.130 1.00 98.06 75 ALA A C 1
ATOM 529 O O . ALA A 1 75 ? -2.439 0.777 -0.255 1.00 98.06 75 ALA A O 1
ATOM 530 N N . ASP A 1 76 ? -3.640 1.727 1.400 1.00 98.12 76 ASP A N 1
ATOM 531 C CA . ASP A 1 76 ? -3.226 0.786 2.449 1.00 98.12 76 ASP A CA 1
ATOM 532 C C . ASP A 1 76 ? -3.692 -0.651 2.116 1.00 98.12 76 ASP A C 1
ATOM 534 O O . ASP A 1 76 ? -2.920 -1.602 2.260 1.00 98.12 76 ASP A O 1
ATOM 538 N N . LEU A 1 77 ? -4.916 -0.818 1.585 1.00 98.56 77 LEU A N 1
ATOM 539 C CA . LEU A 1 77 ? -5.434 -2.112 1.111 1.00 98.56 77 LEU A CA 1
ATOM 540 C C . LEU A 1 77 ? -4.606 -2.668 -0.057 1.00 98.56 77 LEU A C 1
ATOM 542 O O . LEU A 1 77 ? -4.281 -3.859 -0.083 1.00 98.56 77 LEU A O 1
ATOM 546 N N . ALA A 1 78 ? -4.248 -1.814 -1.017 1.00 98.56 78 ALA A N 1
ATOM 547 C CA . ALA A 1 78 ? -3.376 -2.204 -2.115 1.00 98.56 78 ALA A CA 1
ATOM 548 C C . ALA A 1 78 ? -2.014 -2.687 -1.584 1.00 98.56 78 ALA A C 1
ATOM 550 O O . ALA A 1 78 ? -1.544 -3.755 -1.979 1.00 98.56 78 ALA A O 1
ATOM 551 N N . GLU A 1 79 ? -1.411 -1.958 -0.636 1.00 97.75 79 GLU A N 1
ATOM 552 C CA . GLU A 1 79 ? -0.122 -2.312 -0.032 1.00 97.75 79 GLU A CA 1
ATOM 553 C C . GLU A 1 79 ? -0.171 -3.672 0.687 1.00 97.75 79 GLU A C 1
ATOM 555 O O . GLU A 1 79 ? 0.707 -4.510 0.465 1.00 97.75 79 GLU A O 1
ATOM 560 N N . VAL A 1 80 ? -1.194 -3.946 1.508 1.00 97.88 80 VAL A N 1
ATOM 561 C CA . VAL A 1 80 ? -1.298 -5.240 2.219 1.00 97.88 80 VAL A CA 1
ATOM 562 C C . VAL A 1 80 ? -1.521 -6.417 1.269 1.00 97.88 80 VAL A C 1
ATOM 564 O O . VAL A 1 80 ? -0.924 -7.480 1.466 1.00 97.88 80 VAL A O 1
ATOM 567 N N . ARG A 1 81 ? -2.344 -6.257 0.223 1.00 97.94 81 ARG A N 1
ATOM 568 C CA . ARG A 1 81 ? -2.571 -7.307 -0.785 1.00 97.94 81 ARG A CA 1
ATOM 569 C C . ARG A 1 81 ? -1.294 -7.588 -1.566 1.00 97.94 81 ARG A C 1
ATOM 571 O O . ARG A 1 81 ? -0.886 -8.743 -1.683 1.00 97.94 81 ARG A O 1
ATOM 578 N N . TRP A 1 82 ? -0.579 -6.535 -1.952 1.00 97.06 82 TRP A N 1
ATOM 579 C CA . TRP A 1 82 ? 0.708 -6.656 -2.624 1.00 97.06 82 TRP A CA 1
ATOM 580 C C . TRP A 1 82 ? 1.737 -7.387 -1.753 1.00 97.06 82 TRP A C 1
ATOM 582 O O . TRP A 1 82 ? 2.358 -8.352 -2.201 1.00 97.06 82 TRP A O 1
ATOM 592 N N . ARG A 1 83 ? 1.843 -7.010 -0.471 1.00 95.88 83 ARG A N 1
ATOM 593 C CA . ARG A 1 83 ? 2.756 -7.648 0.493 1.00 95.88 83 ARG A CA 1
ATOM 594 C C . ARG A 1 83 ? 2.435 -9.102 0.809 1.00 95.88 83 ARG A C 1
ATOM 596 O O . ARG A 1 83 ? 3.318 -9.846 1.225 1.00 95.88 83 ARG A O 1
ATOM 603 N N . THR A 1 84 ? 1.190 -9.515 0.606 1.00 95.12 84 THR A N 1
ATOM 604 C CA . THR A 1 84 ? 0.748 -10.903 0.794 1.00 95.12 84 THR A CA 1
ATOM 605 C C . THR A 1 84 ? 0.757 -11.714 -0.505 1.00 95.12 84 THR A C 1
ATOM 607 O O . THR A 1 84 ? 0.377 -12.881 -0.493 1.00 95.12 84 THR A O 1
ATOM 610 N N . GLY A 1 85 ? 1.247 -11.134 -1.608 1.00 94.19 85 GLY A N 1
ATOM 611 C CA . GLY A 1 85 ? 1.412 -11.810 -2.897 1.00 94.19 85 GLY A CA 1
ATOM 612 C C . GLY A 1 85 ? 0.185 -11.769 -3.812 1.00 94.19 85 GLY A C 1
ATOM 613 O O . GLY A 1 85 ? 0.232 -12.335 -4.902 1.00 94.19 85 GLY A O 1
ATOM 614 N N . ASP A 1 86 ? -0.880 -11.084 -3.405 1.00 96.81 86 ASP A N 1
ATOM 615 C CA . ASP A 1 86 ? -2.096 -10.865 -4.188 1.00 96.81 86 ASP A CA 1
ATOM 616 C C . ASP A 1 86 ? -1.930 -9.615 -5.067 1.00 96.81 86 ASP A C 1
ATOM 618 O O . ASP A 1 86 ? -2.417 -8.529 -4.751 1.00 96.81 86 ASP A O 1
ATOM 622 N N . LEU A 1 87 ? -1.135 -9.748 -6.135 1.00 96.44 87 LEU A N 1
ATOM 623 C CA . LEU A 1 87 ? -0.798 -8.627 -7.020 1.00 96.44 87 LEU A CA 1
ATOM 624 C C . LEU A 1 87 ? -2.004 -8.143 -7.838 1.00 96.44 87 LEU A C 1
ATOM 626 O O . LEU A 1 87 ? -2.145 -6.941 -8.046 1.00 96.44 87 LEU A O 1
ATOM 630 N N . GLU A 1 88 ? -2.876 -9.056 -8.267 1.00 97.50 88 GLU A N 1
ATOM 631 C CA . GLU A 1 88 ? -4.101 -8.728 -9.005 1.00 97.50 88 GLU A CA 1
ATOM 632 C C . GLU A 1 88 ? -5.050 -7.902 -8.128 1.00 97.50 88 GLU A C 1
ATOM 634 O O . GLU A 1 88 ? -5.368 -6.760 -8.466 1.00 97.50 88 GLU A O 1
ATOM 639 N N . GLY A 1 89 ? -5.388 -8.401 -6.932 1.00 98.00 89 GLY A N 1
ATOM 640 C CA . GLY A 1 89 ? -6.241 -7.681 -5.990 1.00 98.00 89 GLY A CA 1
ATOM 641 C C . GLY A 1 89 ? -5.616 -6.381 -5.473 1.00 98.00 89 GLY A C 1
ATOM 642 O O . GLY A 1 89 ? -6.345 -5.457 -5.097 1.00 98.00 89 GLY A O 1
ATOM 643 N N . ALA A 1 90 ? -4.284 -6.276 -5.449 1.00 98.31 90 ALA A N 1
ATOM 644 C CA . ALA A 1 90 ? -3.585 -5.030 -5.142 1.00 98.31 90 ALA A CA 1
ATOM 645 C C . ALA A 1 90 ? -3.719 -3.995 -6.267 1.00 98.31 90 ALA A C 1
ATOM 647 O O . ALA A 1 90 ? -3.976 -2.822 -5.992 1.00 98.31 90 ALA A O 1
ATOM 648 N N . ALA A 1 91 ? -3.576 -4.417 -7.527 1.00 98.19 91 ALA A N 1
ATOM 649 C CA . ALA A 1 91 ? -3.734 -3.548 -8.689 1.00 98.19 91 ALA A CA 1
ATOM 650 C C . ALA A 1 91 ? -5.169 -3.013 -8.808 1.00 98.19 91 ALA A C 1
ATOM 652 O O . ALA A 1 91 ? -5.363 -1.831 -9.107 1.00 98.19 91 ALA A O 1
ATOM 653 N N . GLU A 1 92 ? -6.171 -3.846 -8.513 1.00 98.50 92 GLU A N 1
ATOM 654 C CA . GLU A 1 92 ? -7.576 -3.429 -8.432 1.00 98.50 92 GLU A CA 1
ATOM 655 C C . GLU A 1 92 ? -7.784 -2.332 -7.380 1.00 98.50 92 GLU A C 1
ATOM 657 O O . GLU A 1 92 ? -8.339 -1.273 -7.685 1.00 98.50 92 GLU A O 1
ATOM 662 N N . ALA A 1 93 ? -7.286 -2.541 -6.156 1.00 98.44 93 ALA A N 1
ATOM 663 C CA . ALA A 1 93 ? -7.403 -1.564 -5.075 1.00 98.44 93 ALA A CA 1
ATOM 664 C C . ALA A 1 93 ? -6.673 -0.248 -5.406 1.00 98.44 93 ALA A C 1
ATOM 666 O O . ALA A 1 93 ? -7.233 0.834 -5.213 1.00 98.44 93 ALA A O 1
ATOM 667 N N . ALA A 1 94 ? -5.467 -0.323 -5.979 1.00 98.50 94 ALA A N 1
ATOM 668 C CA . ALA A 1 94 ? -4.702 0.845 -6.416 1.00 98.50 94 ALA A CA 1
ATOM 669 C C . ALA A 1 94 ? -5.403 1.621 -7.548 1.00 98.50 94 ALA A C 1
ATOM 671 O O . ALA A 1 94 ? -5.427 2.855 -7.543 1.00 98.50 94 ALA A O 1
ATOM 672 N N . THR A 1 95 ? -6.027 0.912 -8.494 1.00 98.44 95 THR A N 1
ATOM 673 C CA . THR A 1 95 ? -6.842 1.522 -9.557 1.00 98.44 95 THR A CA 1
ATOM 674 C C . THR A 1 95 ? -8.054 2.234 -8.970 1.00 98.44 95 THR A C 1
ATOM 676 O O . THR A 1 95 ? -8.336 3.370 -9.348 1.00 98.44 95 THR A O 1
ATOM 679 N N . GLY A 1 96 ? -8.739 1.600 -8.014 1.00 98.12 96 GLY A N 1
ATOM 680 C CA . GLY A 1 96 ? -9.869 2.195 -7.306 1.00 98.12 96 GLY A CA 1
ATOM 681 C C . GLY A 1 96 ? -9.481 3.460 -6.534 1.00 98.12 96 GLY A C 1
ATOM 682 O O . GLY A 1 96 ? -10.148 4.483 -6.671 1.00 98.12 96 GLY A O 1
ATOM 683 N N . HIS A 1 97 ? -8.359 3.428 -5.807 1.00 98.38 97 HIS A N 1
ATOM 684 C CA . HIS A 1 97 ? -7.811 4.595 -5.112 1.00 98.38 97 HIS A CA 1
ATOM 685 C C . HIS A 1 97 ? -7.578 5.772 -6.073 1.00 98.38 97 HIS A C 1
ATOM 687 O O . HIS A 1 97 ? -8.035 6.886 -5.820 1.00 98.38 97 HIS A O 1
ATOM 693 N N . ARG A 1 98 ? -6.931 5.517 -7.219 1.00 97.81 98 ARG A N 1
ATOM 694 C CA . ARG A 1 98 ? -6.666 6.540 -8.242 1.00 97.81 98 ARG A CA 1
ATOM 695 C C . ARG A 1 98 ? -7.950 7.057 -8.892 1.00 97.81 98 ARG A C 1
ATOM 697 O O . ARG A 1 98 ? -8.085 8.259 -9.105 1.00 97.81 98 ARG A O 1
ATOM 704 N N . ALA A 1 99 ? -8.898 6.173 -9.201 1.00 98.00 99 ALA A N 1
ATOM 705 C CA . ALA A 1 99 ? -10.192 6.553 -9.766 1.00 98.00 99 ALA A CA 1
ATOM 706 C C . ALA A 1 99 ? -10.997 7.451 -8.811 1.00 98.00 99 ALA A C 1
ATOM 708 O O . ALA A 1 99 ? -11.723 8.334 -9.262 1.00 98.00 99 ALA A O 1
ATOM 709 N N . ALA A 1 100 ? -10.814 7.273 -7.502 1.00 97.06 100 ALA A N 1
ATOM 710 C CA . ALA A 1 100 ? -11.392 8.116 -6.463 1.00 97.06 100 ALA A CA 1
ATOM 711 C C . ALA A 1 100 ? -10.599 9.416 -6.191 1.00 97.06 100 ALA A C 1
ATOM 713 O O . ALA A 1 100 ? -10.920 10.145 -5.254 1.00 97.06 100 ALA A O 1
ATOM 714 N N . GLY A 1 101 ? -9.583 9.729 -7.004 1.00 97.25 101 GLY A N 1
ATOM 715 C CA . GLY A 1 101 ? -8.776 10.950 -6.894 1.00 97.25 101 GLY A CA 1
ATOM 716 C C . GLY A 1 101 ? -7.577 10.847 -5.950 1.00 97.25 101 GLY A C 1
ATOM 717 O O . GLY A 1 101 ? -6.930 11.857 -5.685 1.00 97.25 101 GLY A O 1
ATOM 718 N N . GLY A 1 102 ? -7.269 9.651 -5.447 1.00 96.62 102 GLY A N 1
ATOM 719 C CA . GLY A 1 102 ? -6.083 9.393 -4.643 1.00 96.62 102 GLY A CA 1
ATOM 720 C C . GLY A 1 102 ? -4.781 9.446 -5.453 1.00 96.62 102 GLY A C 1
ATOM 721 O O . GLY A 1 102 ? -4.766 9.179 -6.659 1.00 96.62 102 GLY A O 1
ATOM 722 N N . SER A 1 103 ? -3.680 9.799 -4.789 1.00 95.69 103 SER A N 1
ATOM 723 C CA . SER A 1 103 ? -2.370 10.025 -5.417 1.00 95.69 103 SER A CA 1
ATOM 724 C C . SER A 1 103 ? -1.203 9.403 -4.647 1.00 95.69 103 SER A C 1
ATOM 726 O O . SER A 1 103 ? -0.064 9.847 -4.794 1.00 95.69 103 SER A O 1
ATOM 728 N N . ASP A 1 104 ? -1.462 8.404 -3.802 1.00 95.56 104 ASP A N 1
ATOM 729 C CA . ASP A 1 104 ? -0.417 7.779 -2.999 1.00 95.56 104 ASP A CA 1
ATOM 730 C C . ASP A 1 104 ? 0.646 7.095 -3.876 1.00 95.56 104 ASP A C 1
ATOM 732 O O . ASP A 1 104 ? 0.350 6.322 -4.798 1.00 95.56 104 ASP A O 1
ATOM 736 N N . ALA A 1 105 ? 1.921 7.358 -3.569 1.00 95.06 105 ALA A N 1
ATOM 737 C CA . ALA A 1 105 ? 3.051 6.815 -4.324 1.00 95.06 105 ALA A CA 1
ATOM 738 C C . ALA A 1 105 ? 3.053 5.278 -4.316 1.00 95.06 105 ALA A C 1
ATOM 740 O O . ALA A 1 105 ? 3.334 4.656 -5.339 1.00 95.06 105 ALA A O 1
ATOM 741 N N . ILE A 1 106 ? 2.667 4.654 -3.197 1.00 95.56 106 ILE A N 1
ATOM 742 C CA . ILE A 1 106 ? 2.588 3.193 -3.093 1.00 95.56 106 ILE A CA 1
ATOM 743 C C . ILE A 1 106 ? 1.560 2.598 -4.067 1.00 95.56 106 ILE A C 1
ATOM 745 O O . ILE A 1 106 ? 1.835 1.579 -4.694 1.00 95.56 106 ILE A O 1
ATOM 749 N N . ALA A 1 107 ? 0.421 3.264 -4.287 1.00 97.56 107 ALA A N 1
ATOM 750 C CA . ALA A 1 107 ? -0.577 2.816 -5.256 1.00 97.56 107 ALA A CA 1
ATOM 751 C C . ALA A 1 107 ? -0.022 2.883 -6.689 1.00 97.56 107 ALA A C 1
ATOM 753 O O . ALA A 1 107 ? -0.173 1.942 -7.465 1.00 97.56 107 ALA A O 1
ATOM 754 N N . THR A 1 108 ? 0.694 3.958 -7.028 1.00 96.81 108 THR A N 1
ATOM 755 C CA . THR A 1 108 ? 1.336 4.099 -8.347 1.00 96.81 108 THR A CA 1
ATOM 756 C C . THR A 1 108 ? 2.453 3.066 -8.553 1.00 96.81 108 THR A C 1
ATOM 758 O O . THR A 1 108 ? 2.576 2.501 -9.640 1.00 96.81 108 THR A O 1
ATOM 761 N N . LEU A 1 109 ? 3.227 2.758 -7.506 1.00 95.75 109 LEU A N 1
ATOM 762 C CA . LEU A 1 109 ? 4.241 1.698 -7.511 1.00 95.75 109 LEU A CA 1
ATOM 763 C C . LEU A 1 109 ? 3.626 0.323 -7.812 1.00 95.75 109 LEU A C 1
ATOM 765 O O . LEU A 1 109 ? 4.143 -0.416 -8.646 1.00 95.75 109 LEU A O 1
ATOM 769 N N . ILE A 1 110 ? 2.504 0.001 -7.166 1.00 96.75 110 ILE A N 1
ATOM 770 C CA . ILE A 1 110 ? 1.786 -1.266 -7.356 1.00 96.75 110 ILE A CA 1
ATOM 771 C C . ILE A 1 110 ? 1.235 -1.377 -8.782 1.00 96.75 110 ILE A C 1
ATOM 773 O O . ILE A 1 110 ? 1.353 -2.435 -9.395 1.00 96.75 110 ILE A O 1
ATOM 777 N N . LEU A 1 111 ? 0.694 -0.291 -9.345 1.00 97.31 111 LEU A N 1
ATOM 778 C CA . LEU A 1 111 ? 0.243 -0.269 -10.743 1.00 97.31 111 LEU A CA 1
ATOM 779 C C . LEU A 1 111 ? 1.399 -0.508 -11.723 1.00 97.31 111 LEU A C 1
ATOM 781 O O . LEU A 1 111 ? 1.235 -1.248 -12.694 1.00 97.31 111 LEU A O 1
ATOM 785 N N . ALA A 1 112 ? 2.571 0.080 -11.462 1.00 94.75 112 ALA A N 1
ATOM 786 C CA . ALA A 1 112 ? 3.768 -0.179 -12.257 1.00 94.75 112 ALA A CA 1
ATOM 787 C C . ALA A 1 112 ? 4.192 -1.654 -12.186 1.00 94.75 112 ALA A C 1
ATOM 789 O O . ALA A 1 112 ? 4.482 -2.266 -13.213 1.00 94.75 112 ALA A O 1
ATOM 790 N N . GLU A 1 113 ? 4.199 -2.226 -10.981 1.00 94.88 113 GLU A N 1
ATOM 791 C CA . GLU A 1 113 ? 4.580 -3.619 -10.746 1.00 94.88 113 GLU A CA 1
ATOM 792 C C . GLU A 1 113 ? 3.618 -4.597 -11.434 1.00 94.88 113 GLU A C 1
ATOM 794 O O . GLU A 1 113 ? 4.062 -5.532 -12.100 1.00 94.88 113 GLU A O 1
ATOM 799 N N . ALA A 1 114 ? 2.308 -4.358 -11.328 1.00 96.06 114 ALA A N 1
ATOM 800 C CA . ALA A 1 114 ? 1.286 -5.165 -11.986 1.00 96.06 114 ALA A CA 1
ATOM 801 C C . ALA A 1 114 ? 1.410 -5.102 -13.516 1.00 96.06 114 ALA A C 1
ATOM 803 O O . ALA A 1 114 ? 1.453 -6.138 -14.175 1.00 96.06 114 ALA A O 1
ATOM 804 N N . ALA A 1 115 ? 1.574 -3.903 -14.086 1.00 94.19 115 ALA A N 1
ATOM 805 C CA . ALA A 1 115 ? 1.801 -3.746 -15.521 1.00 94.19 115 ALA A CA 1
ATOM 806 C C . ALA A 1 115 ? 3.079 -4.465 -15.992 1.00 94.19 115 ALA A C 1
ATOM 808 O O . ALA A 1 115 ? 3.084 -5.087 -17.054 1.00 94.19 115 ALA A O 1
ATOM 809 N N . GLY A 1 116 ? 4.151 -4.423 -15.195 1.00 90.19 116 GLY A N 1
ATOM 810 C CA . GLY A 1 116 ? 5.384 -5.156 -15.475 1.00 90.19 116 GLY A CA 1
ATOM 811 C C . GLY A 1 116 ? 5.184 -6.673 -15.454 1.00 90.19 116 GLY A C 1
ATOM 812 O O . GLY A 1 116 ? 5.638 -7.357 -16.370 1.00 90.19 116 GLY A O 1
ATOM 813 N N . ALA A 1 117 ? 4.460 -7.190 -14.458 1.00 90.25 117 ALA A N 1
ATOM 814 C CA . ALA A 1 117 ? 4.132 -8.612 -14.351 1.00 90.25 117 ALA A CA 1
ATOM 815 C C . ALA A 1 117 ? 3.276 -9.116 -15.530 1.00 90.25 117 ALA A C 1
ATOM 817 O O . ALA A 1 117 ? 3.462 -10.248 -15.974 1.00 90.25 117 ALA A O 1
ATOM 818 N N . ASP A 1 118 ? 2.413 -8.260 -16.084 1.00 91.00 118 ASP A N 1
ATOM 819 C CA . ASP A 1 118 ? 1.596 -8.545 -17.273 1.00 91.00 118 ASP A CA 1
ATOM 820 C C . ASP A 1 118 ? 2.369 -8.427 -18.604 1.00 91.00 118 ASP A C 1
ATOM 822 O O . ASP A 1 118 ? 1.802 -8.635 -19.678 1.00 91.00 118 ASP A O 1
ATOM 826 N N . GLY A 1 119 ? 3.643 -8.021 -18.577 1.00 88.06 119 GLY A N 1
ATOM 827 C CA . GLY A 1 119 ? 4.429 -7.740 -19.784 1.00 88.06 119 GLY A CA 1
ATOM 828 C C . GLY A 1 119 ? 4.064 -6.426 -20.490 1.00 88.06 119 GLY A C 1
ATOM 829 O O . GLY A 1 119 ? 4.511 -6.179 -21.611 1.00 88.06 119 GLY A O 1
ATOM 830 N N . ARG A 1 120 ? 3.284 -5.546 -19.849 1.00 90.06 120 ARG A N 1
ATOM 831 C CA . ARG A 1 120 ? 2.914 -4.215 -20.358 1.00 90.06 120 ARG A CA 1
ATOM 832 C C . ARG A 1 120 ? 3.983 -3.182 -19.997 1.00 90.06 120 ARG A C 1
ATOM 834 O O . ARG A 1 120 ? 3.759 -2.270 -19.202 1.00 90.06 120 ARG A O 1
ATOM 841 N N . GLY A 1 121 ? 5.165 -3.332 -20.597 1.00 88.38 121 GLY A N 1
ATOM 842 C CA . GLY A 1 121 ? 6.346 -2.514 -20.292 1.00 88.38 121 GLY A CA 1
ATOM 843 C C . GLY A 1 121 ? 6.127 -1.000 -20.424 1.00 88.38 121 GLY A C 1
ATOM 844 O O . GLY A 1 121 ? 6.586 -0.247 -19.568 1.00 88.38 121 GLY A O 1
ATOM 845 N N . ASP A 1 122 ? 5.376 -0.554 -21.436 1.00 88.38 122 ASP A N 1
ATOM 846 C CA . ASP A 1 122 ? 5.085 0.873 -21.648 1.00 88.38 122 ASP A CA 1
ATOM 847 C C . ASP A 1 122 ? 4.203 1.464 -20.533 1.00 88.38 122 ASP A C 1
ATOM 849 O O . ASP A 1 122 ? 4.444 2.580 -20.067 1.00 88.38 122 ASP A O 1
ATOM 853 N N . ASP A 1 123 ? 3.210 0.706 -20.054 1.00 91.81 123 ASP A N 1
ATOM 854 C CA . ASP A 1 123 ? 2.366 1.110 -18.923 1.00 91.81 123 ASP A CA 1
ATOM 855 C C . ASP A 1 123 ? 3.168 1.163 -17.623 1.00 91.81 123 ASP A C 1
ATOM 857 O O . ASP A 1 123 ? 3.051 2.126 -16.860 1.00 91.81 123 ASP A O 1
ATOM 861 N N . ALA A 1 124 ? 4.017 0.158 -17.389 1.00 90.94 124 ALA A N 1
ATOM 862 C CA . ALA A 1 124 ? 4.913 0.141 -16.241 1.00 90.94 124 ALA A CA 1
ATOM 863 C C . ALA A 1 124 ? 5.832 1.372 -16.254 1.00 90.94 124 ALA A C 1
ATOM 865 O O . ALA A 1 124 ? 5.914 2.091 -15.259 1.00 90.94 124 ALA A O 1
ATOM 866 N N . ALA A 1 125 ? 6.453 1.680 -17.398 1.00 87.94 125 ALA A N 1
ATOM 867 C CA . ALA A 1 125 ? 7.305 2.855 -17.559 1.00 87.94 125 ALA A CA 1
ATOM 868 C C . ALA A 1 125 ? 6.545 4.166 -17.303 1.00 87.94 125 ALA A C 1
ATOM 870 O O . ALA A 1 125 ? 7.053 5.034 -16.591 1.00 87.94 125 ALA A O 1
ATOM 871 N N . ARG A 1 126 ? 5.310 4.297 -17.807 1.00 92.19 126 ARG A N 1
ATOM 872 C CA . ARG A 1 126 ? 4.453 5.466 -17.554 1.00 92.19 126 ARG A CA 1
ATOM 873 C C . ARG A 1 126 ? 4.193 5.666 -16.060 1.00 92.19 126 ARG A C 1
ATOM 875 O O . ARG A 1 126 ? 4.383 6.773 -15.564 1.00 92.19 126 ARG A O 1
ATOM 882 N N . HIS A 1 127 ? 3.818 4.616 -15.332 1.00 93.88 127 HIS A N 1
ATOM 883 C CA . HIS A 1 127 ? 3.605 4.695 -13.882 1.00 93.88 127 HIS A CA 1
ATOM 884 C C . HIS A 1 127 ? 4.898 5.021 -13.119 1.00 93.88 127 HIS A C 1
ATOM 886 O O . HIS A 1 127 ? 4.900 5.832 -12.195 1.00 93.88 127 HIS A O 1
ATOM 892 N N . VAL A 1 128 ? 6.033 4.474 -13.554 1.00 89.62 128 VAL A N 1
ATOM 893 C CA . VAL A 1 128 ? 7.355 4.800 -12.996 1.00 89.62 128 VAL A CA 1
ATOM 894 C C . VAL A 1 128 ? 7.745 6.264 -13.238 1.00 89.62 128 VAL A C 1
ATOM 896 O O . VAL A 1 128 ? 8.435 6.862 -12.409 1.00 89.62 128 VAL A O 1
ATOM 899 N N . SER A 1 129 ? 7.325 6.863 -14.354 1.00 89.19 129 SER A N 1
ATOM 900 C CA . SER A 1 129 ? 7.490 8.299 -14.602 1.00 89.19 129 SER A CA 1
ATOM 901 C C . SER A 1 129 ? 6.574 9.153 -13.720 1.00 89.19 129 SER A C 1
ATOM 903 O O . SER A 1 129 ? 7.027 10.182 -13.224 1.00 89.19 129 SER A O 1
ATOM 905 N N . GLU A 1 130 ? 5.328 8.723 -13.486 1.00 92.31 130 GLU A N 1
ATOM 906 C CA . GLU A 1 130 ? 4.361 9.412 -12.609 1.00 92.31 130 GLU A CA 1
ATOM 907 C C . GLU A 1 130 ? 4.871 9.530 -11.160 1.00 92.31 130 GLU A C 1
ATOM 909 O O . GLU A 1 130 ? 4.626 10.536 -10.501 1.00 92.31 130 GLU A O 1
ATOM 914 N N . LEU A 1 131 ? 5.644 8.549 -10.685 1.00 90.06 131 LEU A N 1
ATOM 915 C CA . LEU A 1 131 ? 6.270 8.555 -9.358 1.00 90.06 131 LEU A CA 1
ATOM 916 C C . LEU A 1 131 ? 7.328 9.654 -9.147 1.00 90.06 131 LEU A C 1
ATOM 918 O O . LEU A 1 131 ? 7.688 9.948 -8.007 1.00 90.06 131 LEU A O 1
ATOM 922 N N . GLY A 1 132 ? 7.858 10.239 -10.223 1.00 86.50 132 GLY A N 1
ATOM 923 C CA . GLY A 1 132 ? 8.927 11.231 -10.145 1.00 86.50 132 GLY A CA 1
ATOM 924 C C . GLY A 1 132 ? 10.288 10.662 -9.698 1.00 86.50 132 GLY A C 1
ATOM 925 O O . GLY A 1 132 ? 10.519 9.446 -9.719 1.00 86.50 132 GLY A O 1
ATOM 926 N N . PRO A 1 133 ? 11.252 11.540 -9.358 1.00 82.50 133 PRO A N 1
ATOM 927 C CA . PRO A 1 133 ? 12.580 11.128 -8.924 1.00 82.50 133 PRO A CA 1
ATOM 928 C C . PRO A 1 133 ? 12.528 10.526 -7.513 1.00 82.50 133 PRO A C 1
ATOM 930 O O . PRO A 1 133 ? 12.233 11.216 -6.542 1.00 82.50 133 PRO A O 1
ATOM 933 N N . MET A 1 134 ? 12.883 9.247 -7.398 1.00 81.50 134 MET A N 1
ATOM 934 C CA . MET A 1 134 ? 13.078 8.564 -6.118 1.00 81.50 134 MET A CA 1
ATOM 935 C C . MET A 1 134 ? 14.519 8.105 -5.955 1.00 81.50 134 MET A C 1
ATOM 937 O O . MET A 1 134 ? 15.156 7.665 -6.914 1.00 81.50 134 MET A O 1
ATOM 941 N N . THR A 1 135 ? 15.021 8.168 -4.724 1.00 82.38 135 THR A N 1
ATOM 942 C CA . THR A 1 135 ? 16.296 7.546 -4.366 1.00 82.38 135 THR A CA 1
ATOM 943 C C . THR A 1 135 ? 16.137 6.026 -4.282 1.00 82.38 135 THR A C 1
ATOM 945 O O . THR A 1 135 ? 15.050 5.514 -4.015 1.00 82.38 135 THR A O 1
ATOM 948 N N . GLU A 1 136 ? 17.231 5.288 -4.476 1.00 79.69 136 GLU A N 1
ATOM 949 C CA . GLU A 1 136 ? 17.220 3.823 -4.349 1.00 79.69 136 GLU A CA 1
ATOM 950 C C . GLU A 1 136 ? 16.840 3.368 -2.928 1.00 79.69 136 GLU A C 1
ATOM 952 O O . GLU A 1 136 ? 16.151 2.364 -2.780 1.00 79.69 136 GLU A O 1
ATOM 957 N N . SER A 1 137 ? 17.225 4.131 -1.892 1.00 79.69 137 SER A N 1
ATOM 958 C CA . SER A 1 137 ? 16.811 3.879 -0.499 1.00 79.69 137 SER A CA 1
ATOM 959 C C . SER A 1 137 ? 15.304 4.101 -0.317 1.00 79.69 137 SER A C 1
ATOM 961 O O . SER A 1 137 ? 14.627 3.213 0.192 1.00 79.69 137 SER A O 1
ATOM 963 N N . ALA A 1 138 ? 14.729 5.196 -0.838 1.00 83.00 138 ALA A N 1
ATOM 964 C CA . ALA A 1 138 ? 13.281 5.425 -0.772 1.00 83.00 138 ALA A CA 1
ATOM 965 C C . ALA A 1 138 ? 12.491 4.307 -1.472 1.00 83.00 138 ALA A C 1
ATOM 967 O O . ALA A 1 138 ? 11.512 3.796 -0.927 1.00 83.00 138 ALA A O 1
ATOM 968 N N . LEU A 1 139 ? 12.955 3.875 -2.649 1.00 86.12 139 LEU A N 1
ATOM 969 C CA . LEU A 1 139 ? 12.374 2.739 -3.360 1.00 86.12 139 LEU A CA 1
ATOM 970 C C . LEU A 1 139 ? 12.525 1.439 -2.552 1.00 86.12 139 LEU A C 1
ATOM 972 O O . LEU A 1 139 ? 11.566 0.684 -2.410 1.00 86.12 139 LEU A O 1
ATOM 976 N N . GLY A 1 140 ? 13.706 1.191 -1.979 1.00 84.75 140 GLY A N 1
ATOM 977 C CA . GLY A 1 140 ? 13.971 0.058 -1.088 1.00 84.75 140 GLY A CA 1
ATOM 978 C C . GLY A 1 140 ? 13.012 0.002 0.103 1.00 84.75 140 GLY A C 1
ATOM 979 O O . GLY A 1 140 ? 12.464 -1.062 0.397 1.00 84.75 140 GLY A O 1
ATOM 980 N N . THR A 1 141 ? 12.733 1.150 0.717 1.00 86.50 141 THR A N 1
ATOM 981 C CA . THR A 1 141 ? 11.771 1.295 1.815 1.00 86.50 141 THR A CA 1
ATOM 982 C C . THR A 1 141 ? 10.347 0.953 1.381 1.00 86.50 141 THR A C 1
ATOM 984 O O . THR A 1 141 ? 9.678 0.190 2.078 1.00 86.50 141 THR A O 1
ATOM 987 N N . MET A 1 142 ? 9.888 1.424 0.214 1.00 86.94 142 MET A N 1
ATOM 988 C CA . MET A 1 142 ? 8.542 1.096 -0.288 1.00 86.94 142 MET A CA 1
ATOM 989 C C . MET A 1 142 ? 8.372 -0.401 -0.563 1.00 86.94 142 MET A C 1
ATOM 991 O O . MET A 1 142 ? 7.357 -0.993 -0.193 1.00 86.94 142 MET A O 1
ATOM 995 N N . PHE A 1 143 ? 9.388 -1.030 -1.160 1.00 86.38 143 PHE A N 1
ATOM 996 C CA . PHE A 1 143 ? 9.399 -2.476 -1.381 1.00 86.38 143 PHE A CA 1
ATOM 997 C C . PHE A 1 143 ? 9.545 -3.272 -0.090 1.00 86.38 143 PHE A C 1
ATOM 999 O O . PHE A 1 143 ? 9.178 -4.444 -0.065 1.00 86.38 143 PHE A O 1
ATOM 1006 N N . ALA A 1 144 ? 10.060 -2.671 0.985 1.00 84.38 144 ALA A N 1
ATOM 1007 C CA . ALA A 1 144 ? 10.115 -3.291 2.302 1.00 84.38 144 ALA A CA 1
ATOM 1008 C C . ALA A 1 144 ? 10.811 -4.673 2.302 1.00 84.38 144 ALA A C 1
ATOM 1010 O O . ALA A 1 144 ? 10.419 -5.567 3.056 1.00 84.38 144 ALA A O 1
ATOM 1011 N N . GLY A 1 145 ? 11.827 -4.839 1.445 1.00 77.38 145 GLY A N 1
ATOM 1012 C CA . GLY A 1 145 ? 12.584 -6.083 1.263 1.00 77.38 145 GLY A CA 1
ATOM 1013 C C . GLY A 1 145 ? 11.951 -7.113 0.318 1.00 77.38 145 GLY A C 1
ATOM 1014 O O . GLY A 1 145 ? 12.512 -8.193 0.144 1.00 77.38 145 GLY A O 1
ATOM 1015 N N . MET A 1 146 ? 10.809 -6.811 -0.305 1.00 79.88 146 MET A N 1
ATOM 1016 C CA . MET A 1 146 ? 10.188 -7.715 -1.272 1.00 79.88 146 MET A CA 1
ATOM 1017 C C . MET A 1 146 ? 10.985 -7.809 -2.580 1.00 79.88 146 MET A C 1
ATOM 1019 O O . MET A 1 146 ? 11.546 -6.806 -3.035 1.00 79.88 146 MET A O 1
ATOM 1023 N N . PRO A 1 147 ? 11.005 -8.992 -3.226 1.00 74.62 147 PRO A N 1
ATOM 1024 C CA . PRO A 1 147 ? 11.589 -9.134 -4.551 1.00 74.62 147 PRO A CA 1
ATOM 1025 C C . PRO A 1 147 ? 10.808 -8.288 -5.561 1.00 74.62 147 PRO A C 1
ATOM 1027 O O . PRO A 1 147 ? 9.579 -8.348 -5.615 1.00 74.62 147 PRO A O 1
ATOM 1030 N N . ARG A 1 148 ? 11.538 -7.519 -6.373 1.00 79.62 148 ARG A N 1
ATOM 1031 C CA . ARG A 1 148 ? 10.981 -6.710 -7.462 1.00 79.62 148 ARG A CA 1
ATOM 1032 C C . ARG A 1 148 ? 10.716 -7.617 -8.660 1.00 79.62 148 ARG A C 1
ATOM 1034 O O . ARG A 1 148 ? 11.627 -8.320 -9.092 1.00 79.62 148 ARG A O 1
ATOM 1041 N N . ARG A 1 149 ? 9.485 -7.636 -9.161 1.00 70.81 149 ARG A N 1
ATOM 1042 C CA . ARG A 1 149 ? 9.055 -8.494 -10.274 1.00 70.81 149 ARG A CA 1
ATOM 1043 C C . ARG A 1 149 ? 9.084 -7.771 -11.612 1.00 70.81 149 ARG A C 1
ATOM 1045 O O . ARG A 1 149 ? 9.311 -8.431 -12.619 1.00 70.81 149 ARG A O 1
ATOM 1052 N N . ALA A 1 150 ? 8.895 -6.452 -11.645 1.00 64.12 150 ALA A N 1
ATOM 1053 C CA . ALA A 1 150 ? 9.154 -5.692 -12.862 1.00 64.12 150 ALA A CA 1
ATOM 1054 C C . ALA A 1 150 ? 10.665 -5.483 -13.073 1.00 64.12 150 ALA A C 1
ATOM 1056 O O . ALA A 1 150 ? 11.437 -5.379 -12.115 1.00 64.12 150 ALA A O 1
ATOM 1057 N N . ASP A 1 151 ? 11.096 -5.351 -14.329 1.00 66.50 151 ASP A N 1
ATOM 1058 C CA . ASP A 1 151 ? 12.449 -4.894 -14.666 1.00 66.50 151 ASP A CA 1
ATOM 1059 C C . ASP A 1 151 ? 12.571 -3.385 -14.390 1.00 66.50 151 ASP A C 1
ATOM 1061 O O . ASP A 1 151 ? 12.644 -2.535 -15.282 1.00 66.50 151 ASP A O 1
ATOM 1065 N N . TRP A 1 152 ? 12.601 -3.037 -13.100 1.00 63.84 152 TRP A N 1
ATOM 1066 C CA . TRP A 1 152 ? 12.772 -1.667 -12.614 1.00 63.84 152 TRP A CA 1
ATOM 1067 C C . TRP A 1 152 ? 14.075 -1.040 -13.114 1.00 63.84 152 TRP A C 1
ATOM 1069 O O . TRP A 1 152 ? 14.154 0.183 -13.200 1.00 63.84 152 TRP A O 1
ATOM 1079 N N . SER A 1 153 ? 15.077 -1.851 -13.476 1.00 56.00 153 SER A N 1
ATOM 1080 C CA . SER A 1 153 ? 16.352 -1.419 -14.061 1.00 56.00 153 SER A CA 1
ATOM 1081 C C . SER A 1 153 ? 16.178 -0.787 -15.446 1.00 56.00 153 SER A C 1
ATOM 1083 O O . SER A 1 153 ? 16.783 0.245 -15.718 1.00 56.00 153 SER A O 1
ATOM 1085 N N . ALA A 1 154 ? 15.312 -1.335 -16.304 1.00 53.78 154 ALA A N 1
ATOM 1086 C CA . ALA A 1 154 ? 15.018 -0.763 -17.617 1.00 53.78 154 ALA A CA 1
ATOM 1087 C C . ALA A 1 154 ? 14.189 0.524 -17.488 1.00 53.78 154 ALA A C 1
ATOM 1089 O O . ALA A 1 154 ? 14.481 1.521 -18.149 1.00 53.78 154 ALA A O 1
ATOM 1090 N N . ALA A 1 155 ? 13.216 0.539 -16.571 1.00 51.38 155 ALA A N 1
ATOM 1091 C CA . ALA A 1 155 ? 12.381 1.711 -16.308 1.00 51.38 155 ALA A CA 1
ATOM 1092 C C . ALA A 1 155 ? 13.164 2.867 -15.645 1.00 51.38 155 ALA A C 1
ATOM 1094 O O . ALA A 1 155 ? 12.939 4.034 -15.958 1.00 51.38 155 ALA A O 1
ATOM 1095 N N . THR A 1 156 ? 14.132 2.567 -14.769 1.00 52.59 156 THR A N 1
ATOM 1096 C CA . THR A 1 156 ? 15.077 3.563 -14.223 1.00 52.59 156 THR A CA 1
ATOM 1097 C C . THR A 1 156 ? 16.104 4.012 -15.263 1.00 52.59 156 THR A C 1
ATOM 1099 O O . THR A 1 156 ? 16.340 5.214 -15.371 1.00 52.59 156 THR A O 1
ATOM 1102 N N . ALA A 1 157 ? 16.681 3.100 -16.054 1.00 52.12 157 ALA A N 1
ATOM 1103 C CA . ALA A 1 157 ? 17.668 3.428 -17.086 1.00 52.12 157 ALA A CA 1
ATOM 1104 C C . ALA A 1 157 ? 17.082 4.294 -18.213 1.00 52.12 157 ALA A C 1
ATOM 1106 O O . ALA A 1 157 ? 17.744 5.229 -18.666 1.00 52.12 157 ALA A O 1
ATOM 1107 N N . ALA A 1 158 ? 15.824 4.064 -18.602 1.00 49.91 158 ALA A N 1
ATOM 1108 C CA . ALA A 1 158 ? 15.104 4.920 -19.546 1.00 49.91 158 ALA A CA 1
ATOM 1109 C C . ALA A 1 158 ? 14.962 6.372 -19.044 1.00 49.91 158 ALA A C 1
ATOM 1111 O O . ALA A 1 158 ? 14.940 7.293 -19.854 1.00 49.91 158 ALA A O 1
ATOM 1112 N N . ARG A 1 159 ? 14.943 6.600 -17.719 1.00 52.19 159 ARG A N 1
ATOM 1113 C CA . ARG A 1 159 ? 14.946 7.951 -17.117 1.00 52.19 159 ARG A CA 1
ATOM 1114 C C . ARG A 1 159 ? 16.326 8.613 -17.094 1.00 52.19 159 ARG A C 1
ATOM 1116 O O . ARG A 1 159 ? 16.400 9.831 -16.977 1.00 52.19 159 ARG A O 1
ATOM 1123 N N . SER A 1 160 ? 17.410 7.839 -17.166 1.00 45.41 160 SER A N 1
ATOM 1124 C CA . SER A 1 160 ? 18.789 8.355 -17.185 1.00 45.41 160 SER A CA 1
ATOM 1125 C C . SER A 1 160 ? 19.342 8.570 -18.593 1.00 45.41 160 SER A C 1
ATOM 1127 O O . SER A 1 160 ? 20.418 9.151 -18.736 1.00 45.41 160 SER A O 1
ATOM 1129 N N . ALA A 1 161 ? 18.629 8.135 -19.634 1.00 40.53 161 ALA A N 1
ATOM 1130 C CA . ALA A 1 161 ? 18.970 8.509 -20.994 1.00 40.53 161 ALA A CA 1
ATOM 1131 C C . ALA A 1 161 ? 18.744 10.025 -21.153 1.00 40.53 161 ALA A C 1
ATOM 1133 O O . ALA A 1 161 ? 17.625 10.493 -20.931 1.00 40.53 161 ALA A O 1
ATOM 1134 N N . PRO A 1 162 ? 19.769 10.821 -21.512 1.00 40.56 162 PRO A N 1
ATOM 1135 C CA . PRO A 1 162 ? 19.540 12.219 -21.832 1.00 40.56 162 PRO A CA 1
ATOM 1136 C C . PRO A 1 162 ? 18.543 12.278 -22.988 1.00 40.56 162 PRO A C 1
ATOM 1138 O O . PRO A 1 162 ? 18.746 11.623 -24.013 1.00 40.56 162 PRO A O 1
ATOM 1141 N N . THR A 1 163 ? 17.478 13.065 -22.825 1.00 51.31 163 THR A N 1
ATOM 1142 C CA . THR A 1 163 ? 16.509 13.418 -23.870 1.00 51.31 163 THR A CA 1
ATOM 1143 C C . THR A 1 163 ? 17.205 14.269 -24.937 1.00 51.31 163 THR A C 1
ATOM 1145 O O . THR A 1 163 ? 16.974 15.466 -25.083 1.00 51.31 163 THR A O 1
ATOM 1148 N N . GLY A 1 164 ? 18.143 13.661 -25.653 1.00 45.66 164 GLY A N 1
ATOM 1149 C CA . GLY A 1 164 ? 18.843 14.242 -26.776 1.00 45.66 164 GLY A CA 1
ATOM 1150 C C . GLY A 1 164 ? 17.946 14.169 -27.996 1.00 45.66 164 GLY A C 1
ATOM 1151 O O . GLY A 1 164 ? 17.972 13.175 -28.705 1.00 45.66 164 GLY A O 1
ATOM 1152 N N . GLY A 1 165 ? 17.176 15.235 -28.211 1.00 38.25 165 GLY A N 1
ATOM 1153 C CA . GLY A 1 165 ? 16.756 15.701 -29.529 1.00 38.25 165 GLY A CA 1
ATOM 1154 C C . GLY A 1 165 ? 15.865 14.766 -30.345 1.00 38.25 165 GLY A C 1
ATOM 1155 O O . GLY A 1 165 ? 16.291 13.752 -30.890 1.00 38.25 165 GLY A O 1
ATOM 1156 N N . ALA A 1 166 ? 14.638 15.221 -30.578 1.00 47.56 166 ALA A N 1
ATOM 1157 C CA . ALA A 1 166 ? 13.884 14.825 -31.752 1.00 47.56 166 ALA A CA 1
ATOM 1158 C C . ALA A 1 166 ? 14.769 14.896 -33.013 1.00 47.56 166 ALA A C 1
ATOM 1160 O O . ALA A 1 166 ? 15.287 15.956 -33.359 1.00 47.56 166 ALA A O 1
ATOM 1161 N N . SER A 1 167 ? 14.881 13.789 -33.743 1.00 41.41 167 SER A N 1
ATOM 1162 C CA . SER A 1 167 ? 15.117 13.853 -35.180 1.00 41.41 167 SER A CA 1
ATOM 1163 C C . SER A 1 167 ? 14.281 12.793 -35.874 1.00 41.41 167 SER A C 1
ATOM 1165 O O . SER A 1 167 ? 14.601 11.608 -35.935 1.00 41.41 167 SER A O 1
ATOM 1167 N N . SER A 1 168 ? 13.149 13.275 -36.376 1.00 46.03 168 SER A N 1
ATOM 1168 C CA . SER A 1 168 ? 12.382 12.651 -37.437 1.00 46.03 168 SER A CA 1
ATOM 1169 C C . SER A 1 168 ? 13.311 12.261 -38.588 1.00 46.03 168 SER A C 1
ATOM 1171 O O . SER A 1 168 ? 13.939 13.112 -39.216 1.00 46.03 168 SER A O 1
ATOM 1173 N N . SER A 1 169 ? 13.343 10.977 -38.926 1.00 42.19 169 SER A N 1
ATOM 1174 C CA . SER A 1 169 ? 13.690 10.528 -40.273 1.00 42.19 169 SER A CA 1
ATOM 1175 C C . SER A 1 169 ? 12.876 9.296 -40.627 1.00 42.19 169 SER A C 1
ATOM 1177 O O . SER A 1 169 ? 13.348 8.165 -40.665 1.00 42.19 169 SER A O 1
ATOM 1179 N N . ALA A 1 170 ? 11.615 9.556 -40.961 1.00 44.00 170 ALA A N 1
ATOM 1180 C CA . ALA A 1 170 ? 10.951 8.780 -41.987 1.00 44.00 170 ALA A CA 1
ATOM 1181 C C . ALA A 1 170 ? 11.701 8.985 -43.317 1.00 44.00 170 ALA A C 1
ATOM 1183 O O . ALA A 1 170 ? 11.659 10.075 -43.889 1.00 44.00 170 ALA A O 1
ATOM 1184 N N . ARG A 1 171 ? 12.350 7.939 -43.848 1.00 42.47 171 ARG A N 1
ATOM 1185 C CA . ARG A 1 171 ? 12.526 7.790 -45.302 1.00 42.47 171 ARG A CA 1
ATOM 1186 C C . ARG A 1 171 ? 12.798 6.351 -45.746 1.00 42.47 171 ARG A C 1
ATOM 1188 O O . ARG A 1 171 ? 13.827 5.765 -45.453 1.00 42.47 171 ARG A O 1
ATOM 1195 N N . SER A 1 172 ? 11.853 5.881 -46.557 1.00 39.41 172 SER A N 1
ATOM 1196 C CA . SER A 1 172 ? 12.015 5.075 -47.774 1.00 39.41 172 SER A CA 1
ATOM 1197 C C . SER A 1 172 ? 12.696 3.702 -47.740 1.00 39.41 172 SER A C 1
ATOM 1199 O O . SER A 1 172 ? 13.897 3.556 -47.918 1.00 39.41 172 SER A O 1
ATOM 1201 N N . ARG A 1 173 ? 11.824 2.686 -47.770 1.00 44.75 173 ARG A N 1
ATOM 1202 C CA . ARG A 1 173 ? 11.689 1.662 -48.833 1.00 44.75 173 ARG A CA 1
ATOM 1203 C C . ARG A 1 173 ? 12.765 1.636 -49.948 1.00 44.75 173 ARG A C 1
ATOM 1205 O O . ARG A 1 173 ? 12.810 2.567 -50.747 1.00 44.75 173 ARG A O 1
ATOM 1212 N N . ARG A 1 174 ? 13.373 0.452 -50.149 1.00 38.28 174 ARG A N 1
ATOM 1213 C CA . ARG A 1 174 ? 13.490 -0.371 -51.395 1.00 38.28 174 ARG A CA 1
ATOM 1214 C C . ARG A 1 174 ? 14.889 -0.975 -51.601 1.00 38.28 174 ARG A C 1
ATOM 1216 O O . ARG A 1 174 ? 15.878 -0.264 -51.586 1.00 38.28 174 ARG A O 1
ATOM 1223 N N . GLY A 1 175 ? 14.898 -2.265 -51.960 1.00 35.31 175 GLY A N 1
ATOM 1224 C CA . GLY A 1 175 ? 16.034 -3.021 -52.516 1.00 35.31 175 GLY A CA 1
ATOM 1225 C C . GLY A 1 175 ? 16.159 -4.380 -51.821 1.00 35.31 175 GLY A C 1
ATOM 1226 O O . GLY A 1 175 ? 16.741 -4.456 -50.756 1.00 35.31 175 GLY A O 1
ATOM 1227 N N . ARG A 1 176 ? 15.395 -5.419 -52.176 1.00 38.78 176 ARG A N 1
ATOM 1228 C CA . ARG A 1 176 ? 15.468 -6.283 -53.374 1.00 38.78 176 ARG A CA 1
ATOM 1229 C C . ARG A 1 176 ? 16.755 -7.130 -53.457 1.00 38.78 176 ARG A C 1
ATOM 1231 O O . ARG A 1 176 ? 17.762 -6.657 -53.952 1.00 38.78 176 ARG A O 1
ATOM 1238 N N . ALA A 1 177 ? 16.548 -8.412 -53.135 1.00 36.16 177 ALA A N 1
ATOM 1239 C CA . ALA A 1 177 ? 17.033 -9.640 -53.785 1.00 36.16 177 ALA A CA 1
ATOM 1240 C C . ALA A 1 177 ? 18.465 -10.173 -53.570 1.00 36.16 177 ALA A C 1
ATOM 1242 O O . ALA A 1 177 ? 19.436 -9.500 -53.879 1.00 36.16 177 ALA A O 1
ATOM 1243 N N . ALA A 1 178 ? 18.462 -11.489 -53.277 1.00 35.59 178 ALA A N 1
ATOM 1244 C CA . ALA A 1 178 ? 19.348 -12.559 -53.769 1.00 35.59 178 ALA A CA 1
ATOM 1245 C C . ALA A 1 178 ? 20.810 -12.555 -53.284 1.00 35.59 178 ALA A C 1
ATOM 1247 O O . ALA A 1 178 ? 21.395 -11.510 -53.076 1.00 35.59 178 ALA A O 1
ATOM 1248 N N . ALA A 1 179 ? 21.527 -13.670 -53.161 1.00 36.47 179 ALA A N 1
ATOM 1249 C CA . ALA A 1 179 ? 21.263 -15.103 -53.042 1.00 36.47 179 ALA A CA 1
ATOM 1250 C C . ALA A 1 179 ? 22.641 -15.757 -52.766 1.00 36.47 179 ALA A C 1
ATOM 1252 O O . ALA A 1 179 ? 23.661 -15.213 -53.173 1.00 36.47 179 ALA A O 1
ATOM 1253 N N . SER A 1 180 ? 22.621 -16.946 -52.162 1.00 37.72 180 SER A N 1
ATOM 1254 C CA . SER A 1 180 ? 23.585 -18.051 -52.332 1.00 37.72 180 SER A CA 1
ATOM 1255 C C . SER A 1 180 ? 25.062 -17.914 -51.907 1.00 37.72 180 SER A C 1
ATOM 1257 O O . SER A 1 180 ? 25.875 -17.271 -52.554 1.00 37.72 180 SER A O 1
ATOM 1259 N N . SER A 1 181 ? 25.381 -18.720 -50.888 1.00 40.94 181 SER A N 1
ATOM 1260 C CA . SER A 1 181 ? 26.407 -19.780 -50.847 1.00 40.94 181 SER A CA 1
ATOM 1261 C C . SER A 1 181 ? 27.841 -19.512 -51.323 1.00 40.94 181 SER A C 1
ATOM 1263 O O . SER A 1 181 ? 28.086 -19.406 -52.518 1.00 40.94 181 SER A O 1
ATOM 1265 N N . ALA A 1 182 ? 28.803 -19.715 -50.413 1.00 41.12 182 ALA A N 1
ATOM 1266 C CA . ALA A 1 182 ? 29.975 -20.556 -50.679 1.00 41.12 182 ALA A CA 1
ATOM 1267 C C . ALA A 1 182 ? 30.611 -21.069 -49.375 1.00 41.12 182 ALA A C 1
ATOM 1269 O O . ALA A 1 182 ? 30.822 -20.327 -48.421 1.00 41.12 182 ALA A O 1
ATOM 1270 N N . SER A 1 183 ? 30.900 -22.368 -49.388 1.00 41.12 183 SER A N 1
ATOM 1271 C CA . SER A 1 183 ? 31.730 -23.121 -48.450 1.00 41.12 183 SER A CA 1
ATOM 1272 C C . SER A 1 183 ? 33.209 -22.961 -48.824 1.00 41.12 183 SER A C 1
ATOM 1274 O O . SER A 1 183 ? 33.528 -22.876 -50.009 1.00 41.12 183 SER A O 1
ATOM 1276 N N . GLY A 1 184 ? 34.107 -22.973 -47.838 1.00 36.25 184 GLY A N 1
ATOM 1277 C CA . GLY A 1 184 ? 35.554 -22.994 -48.057 1.00 36.25 184 GLY A CA 1
ATOM 1278 C C . GLY A 1 184 ? 36.321 -23.129 -46.744 1.00 36.25 184 GLY A C 1
ATOM 1279 O O . GLY A 1 184 ? 36.308 -22.227 -45.915 1.00 36.25 184 GLY A O 1
ATOM 1280 N N . ALA A 1 185 ? 36.950 -24.284 -46.555 1.00 36.28 185 ALA A N 1
ATOM 1281 C CA . ALA A 1 185 ? 37.740 -24.651 -45.389 1.00 36.28 185 ALA A CA 1
ATOM 1282 C C . ALA A 1 185 ? 39.226 -24.259 -45.527 1.00 36.28 185 ALA A C 1
ATOM 1284 O O . ALA A 1 185 ? 39.730 -24.135 -46.640 1.00 36.28 185 ALA A O 1
ATOM 1285 N N . ALA A 1 186 ? 39.896 -24.255 -44.366 1.00 35.81 186 ALA A N 1
ATOM 1286 C CA . ALA A 1 186 ? 41.298 -24.620 -44.104 1.00 35.81 186 ALA A CA 1
ATOM 1287 C C . ALA A 1 186 ? 42.317 -23.510 -43.733 1.00 35.81 186 ALA A C 1
ATOM 1289 O O . ALA A 1 186 ? 42.696 -22.665 -44.534 1.00 35.81 186 ALA A O 1
ATOM 1290 N N . THR A 1 187 ? 42.823 -23.677 -42.498 1.00 37.53 187 THR A N 1
ATOM 1291 C CA . THR A 1 187 ? 44.228 -23.621 -42.025 1.00 37.53 187 THR A CA 1
ATOM 1292 C C . THR A 1 187 ? 45.048 -22.322 -42.065 1.00 37.53 187 THR A C 1
ATOM 1294 O O . THR A 1 187 ? 45.543 -21.935 -43.112 1.00 37.53 187 THR A O 1
ATOM 1297 N N . GLY A 1 188 ? 45.406 -21.844 -40.860 1.00 35.75 188 GLY A N 1
ATOM 1298 C CA . GLY A 1 188 ? 46.804 -21.866 -40.388 1.00 35.75 188 GLY A CA 1
ATOM 1299 C C . GLY A 1 188 ? 47.597 -20.548 -40.357 1.00 35.75 188 GLY A C 1
ATOM 1300 O O . GLY A 1 188 ? 47.819 -19.941 -41.395 1.00 35.75 188 GLY A O 1
ATOM 1301 N N . GLY A 1 189 ? 48.135 -20.224 -39.169 1.00 35.47 189 GLY A N 1
ATOM 1302 C CA . GLY A 1 189 ? 49.214 -19.246 -38.922 1.00 35.47 189 GLY A CA 1
ATOM 1303 C C . GLY A 1 189 ? 48.717 -17.824 -38.639 1.00 35.47 189 GLY A C 1
ATOM 1304 O O . GLY A 1 189 ? 47.703 -17.402 -39.172 1.00 35.47 189 GLY A O 1
ATOM 1305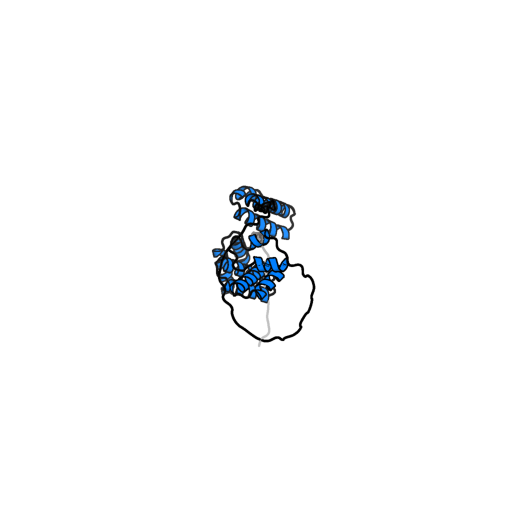 N N . GLU A 1 190 ? 49.341 -16.991 -37.818 1.00 36.22 190 GLU A N 1
ATOM 1306 C CA . GLU A 1 190 ? 50.447 -17.083 -36.867 1.00 36.22 190 GLU A CA 1
ATOM 1307 C C . GLU A 1 190 ? 50.408 -15.750 -36.081 1.00 36.22 190 GLU A C 1
ATOM 1309 O O . GLU A 1 190 ? 49.791 -14.781 -36.521 1.00 36.22 190 GLU A O 1
ATOM 1314 N N . ALA A 1 191 ? 51.019 -15.747 -34.901 1.00 44.22 191 ALA A N 1
ATOM 1315 C CA . ALA A 1 191 ? 51.218 -14.669 -33.933 1.00 44.22 191 ALA A CA 1
ATOM 1316 C C . ALA A 1 191 ? 51.045 -13.198 -34.381 1.00 44.22 191 ALA A C 1
ATOM 1318 O O . ALA A 1 191 ? 51.706 -12.731 -35.303 1.00 44.22 191 ALA A O 1
ATOM 1319 N N . THR A 1 192 ? 50.305 -12.419 -33.580 1.00 43.44 192 THR A N 1
ATOM 1320 C CA . THR A 1 192 ? 50.659 -11.030 -33.222 1.00 43.44 192 THR A CA 1
ATOM 1321 C C . THR A 1 192 ? 49.978 -10.670 -31.896 1.00 43.44 192 THR A C 1
ATOM 1323 O O . THR A 1 192 ? 48.766 -10.476 -31.841 1.00 43.44 192 THR A O 1
ATOM 1326 N N . GLU A 1 193 ? 50.766 -10.598 -30.823 1.00 50.06 193 GLU A N 1
ATOM 1327 C CA . GLU A 1 193 ? 50.401 -9.889 -29.593 1.00 50.06 193 GLU A CA 1
ATOM 1328 C C . GLU A 1 193 ? 50.446 -8.376 -29.847 1.00 50.06 193 GLU A C 1
ATOM 1330 O O . GLU A 1 193 ? 51.427 -7.874 -30.401 1.00 50.06 193 GLU A O 1
ATOM 1335 N N . PRO A 1 194 ? 49.440 -7.630 -29.374 1.00 51.56 194 PRO A N 1
ATOM 1336 C CA . PRO A 1 194 ? 49.707 -6.323 -28.800 1.00 51.56 194 PRO A CA 1
ATOM 1337 C C . PRO A 1 194 ? 49.410 -6.344 -27.29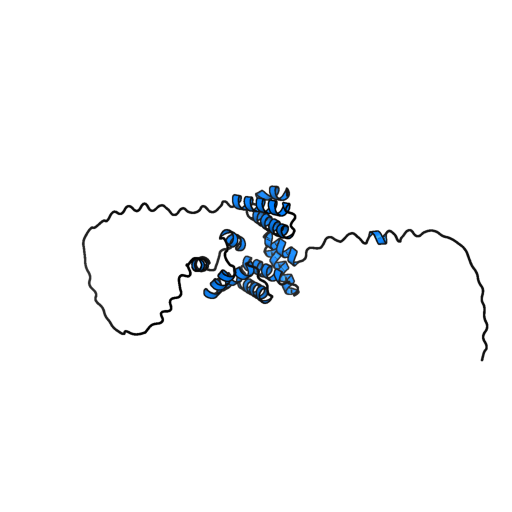8 1.00 51.56 194 PRO A C 1
ATOM 1339 O O . PRO A 1 194 ? 48.275 -6.494 -26.847 1.00 51.56 194 PRO A O 1
ATOM 1342 N N . SER A 1 195 ? 50.488 -6.181 -26.534 1.00 51.69 195 SER A N 1
ATOM 1343 C CA . SER A 1 195 ? 50.463 -5.654 -25.175 1.00 51.69 195 SER A CA 1
ATOM 1344 C C . SER A 1 195 ? 49.794 -4.282 -25.185 1.00 51.69 195 SER A C 1
ATOM 1346 O O . SER A 1 195 ? 50.343 -3.352 -25.765 1.00 51.69 195 SER A O 1
ATOM 1348 N N . ASP A 1 196 ? 48.665 -4.152 -24.493 1.00 47.59 196 ASP A N 1
ATOM 1349 C CA . ASP A 1 196 ? 48.209 -2.879 -23.946 1.00 47.59 196 ASP A CA 1
ATOM 1350 C C . ASP A 1 196 ? 47.782 -3.108 -22.495 1.00 47.59 196 ASP A C 1
ATOM 1352 O O . ASP A 1 196 ? 46.742 -3.694 -22.181 1.00 47.59 196 ASP A O 1
ATOM 1356 N N . GLY A 1 197 ? 48.661 -2.675 -21.592 1.00 46.97 197 GLY A N 1
ATOM 1357 C CA . GLY A 1 197 ? 48.436 -2.638 -20.157 1.00 46.97 197 GLY A CA 1
ATOM 1358 C C . GLY A 1 197 ? 47.398 -1.580 -19.805 1.00 46.97 197 GLY A C 1
ATOM 1359 O O . GLY A 1 197 ? 47.739 -0.471 -19.407 1.00 46.97 197 GLY A O 1
ATOM 1360 N N . GLY A 1 198 ? 46.123 -1.935 -19.922 1.00 41.94 198 GLY A N 1
ATOM 1361 C CA . GLY A 1 198 ? 45.037 -1.223 -19.265 1.00 41.94 198 GLY A CA 1
ATOM 1362 C C . GLY A 1 198 ? 44.912 -1.710 -17.826 1.00 41.94 198 GLY A C 1
ATOM 1363 O O . GLY A 1 198 ? 44.310 -2.752 -17.572 1.00 41.94 198 GLY A O 1
ATOM 1364 N N . THR A 1 199 ? 45.461 -0.965 -16.867 1.00 47.62 199 THR A N 1
ATOM 1365 C CA . THR A 1 199 ? 45.129 -1.083 -15.441 1.00 47.62 199 THR A CA 1
ATOM 1366 C C . THR A 1 199 ? 43.647 -0.756 -15.260 1.00 47.62 199 THR A C 1
ATOM 1368 O O . THR A 1 199 ? 43.257 0.369 -14.958 1.00 47.62 199 THR A O 1
ATOM 1371 N N . SER A 1 200 ? 42.794 -1.755 -15.485 1.00 42.97 200 SER A N 1
ATOM 1372 C CA . SER A 1 200 ? 41.370 -1.689 -15.190 1.00 42.97 200 SER A CA 1
ATOM 1373 C C . SER A 1 200 ? 41.220 -1.628 -13.673 1.00 42.97 200 SER A C 1
ATOM 1375 O O . SER A 1 200 ? 41.231 -2.656 -12.994 1.00 42.97 200 SER A O 1
ATOM 1377 N N . SER A 1 201 ? 41.117 -0.415 -13.124 1.00 51.78 201 SER A N 1
ATOM 1378 C CA . SER A 1 201 ? 40.658 -0.224 -11.751 1.00 51.78 201 SER A CA 1
ATOM 1379 C C . SER A 1 201 ? 39.342 -0.989 -11.576 1.00 51.78 201 SER A C 1
ATOM 1381 O O . SER A 1 201 ? 38.439 -0.829 -12.403 1.00 51.78 201 SER A O 1
ATOM 1383 N N . PRO A 1 202 ? 39.208 -1.844 -10.548 1.00 51.41 202 PRO A N 1
ATOM 1384 C CA . PRO A 1 202 ? 37.941 -2.507 -10.288 1.00 51.41 202 PRO A CA 1
ATOM 1385 C C . PRO A 1 202 ? 36.867 -1.433 -10.060 1.00 51.41 202 PRO A C 1
ATOM 1387 O O . PRO A 1 202 ? 37.165 -0.411 -9.431 1.00 51.41 202 PRO A O 1
ATOM 1390 N N . PRO A 1 203 ? 35.624 -1.624 -10.542 1.00 49.72 203 PRO A N 1
ATOM 1391 C CA . PRO A 1 203 ? 34.545 -0.714 -10.201 1.00 49.72 203 PRO A CA 1
ATOM 1392 C C . PRO A 1 203 ? 34.445 -0.673 -8.678 1.00 49.72 203 PRO A C 1
ATOM 1394 O O . PRO A 1 203 ? 34.277 -1.710 -8.030 1.00 49.72 203 PRO A O 1
ATOM 1397 N N . VAL A 1 204 ? 34.599 0.525 -8.110 1.00 42.09 204 VAL A N 1
ATOM 1398 C CA . VAL A 1 204 ? 34.392 0.789 -6.688 1.00 42.09 204 VAL A CA 1
ATOM 1399 C C . VAL A 1 204 ? 32.954 0.382 -6.387 1.00 42.09 204 VAL A C 1
ATOM 1401 O O . VAL A 1 204 ? 32.014 1.128 -6.660 1.00 42.09 204 VAL A O 1
ATOM 1404 N N . ARG A 1 205 ? 32.763 -0.843 -5.887 1.00 40.75 205 ARG A N 1
ATOM 1405 C CA . ARG A 1 205 ? 31.475 -1.289 -5.363 1.00 40.75 205 ARG A CA 1
ATOM 1406 C C . ARG A 1 205 ? 31.158 -0.329 -4.227 1.00 40.75 205 ARG A C 1
ATOM 1408 O O . ARG A 1 205 ? 31.815 -0.383 -3.190 1.00 40.75 205 ARG A O 1
ATOM 1415 N N . ARG A 1 206 ? 30.206 0.587 -4.440 1.00 46.53 206 ARG A N 1
ATOM 1416 C CA . ARG A 1 206 ? 29.655 1.396 -3.352 1.00 46.53 206 ARG A CA 1
ATOM 1417 C C . ARG A 1 206 ? 29.140 0.400 -2.325 1.00 46.53 206 ARG A C 1
ATOM 1419 O O . ARG A 1 206 ? 28.196 -0.336 -2.601 1.00 46.53 206 ARG A O 1
ATOM 1426 N N . ARG A 1 207 ? 29.844 0.307 -1.198 1.00 49.62 207 ARG A N 1
ATOM 1427 C CA . ARG A 1 207 ? 29.426 -0.500 -0.059 1.00 49.62 207 ARG A CA 1
ATOM 1428 C C . ARG A 1 207 ? 28.030 -0.007 0.305 1.00 49.62 207 ARG A C 1
ATOM 1430 O O . ARG A 1 207 ? 27.862 1.192 0.523 1.00 49.62 207 ARG A O 1
ATOM 1437 N N . ALA A 1 208 ? 27.046 -0.904 0.267 1.00 48.72 208 ALA A N 1
ATOM 1438 C CA . ALA A 1 208 ? 25.715 -0.583 0.756 1.00 48.72 208 ALA A CA 1
ATOM 1439 C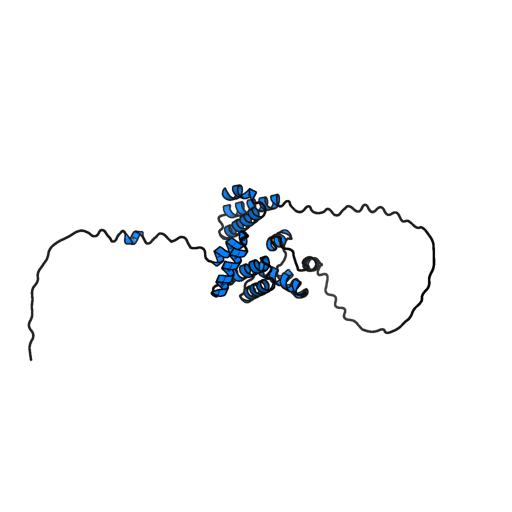 C . ALA A 1 208 ? 25.864 -0.030 2.185 1.00 48.72 208 ALA A C 1
ATOM 1441 O O . ALA A 1 208 ? 26.704 -0.559 2.928 1.00 48.72 208 ALA A O 1
ATOM 1442 N N . PRO A 1 209 ? 25.156 1.057 2.533 1.00 60.28 209 PRO A N 1
ATOM 1443 C CA . PRO A 1 209 ? 25.185 1.575 3.891 1.00 60.28 209 PRO A CA 1
ATOM 1444 C C . PRO A 1 209 ? 24.825 0.449 4.861 1.00 60.28 209 PRO A C 1
ATOM 1446 O O . PRO A 1 209 ? 24.012 -0.423 4.555 1.00 60.28 209 PRO A O 1
ATOM 1449 N N . ASP A 1 210 ? 25.519 0.427 5.993 1.00 74.69 210 ASP A N 1
ATOM 1450 C CA . ASP A 1 210 ? 25.230 -0.516 7.062 1.00 74.69 210 ASP A CA 1
ATOM 1451 C C . ASP A 1 210 ? 23.799 -0.242 7.563 1.00 74.69 210 ASP A C 1
ATOM 1453 O O . ASP A 1 210 ? 23.500 0.918 7.868 1.00 74.69 210 ASP A O 1
ATOM 1457 N N . PRO A 1 211 ? 22.907 -1.248 7.635 1.00 72.00 211 PRO A N 1
ATOM 1458 C CA . PRO A 1 211 ? 21.537 -1.057 8.115 1.00 72.00 211 PRO A CA 1
ATOM 1459 C C . PRO A 1 211 ? 21.479 -0.434 9.517 1.00 72.00 211 PRO A C 1
ATOM 1461 O O . PRO A 1 211 ? 20.525 0.279 9.817 1.00 72.00 211 PRO A O 1
ATOM 1464 N N . SER A 1 212 ? 22.511 -0.634 10.348 1.00 75.62 212 SER A N 1
ATOM 1465 C CA . SER A 1 212 ? 22.621 0.040 11.646 1.00 75.62 212 SER A CA 1
ATOM 1466 C C . SER A 1 212 ? 22.744 1.558 11.484 1.00 75.62 212 SER A C 1
ATOM 1468 O O . SER A 1 212 ? 22.052 2.309 12.158 1.00 75.62 212 SER A O 1
ATOM 1470 N N . THR A 1 213 ? 23.562 2.022 10.534 1.00 86.44 213 THR A N 1
ATOM 1471 C CA . THR A 1 213 ? 23.748 3.458 10.272 1.00 86.44 213 THR A CA 1
ATOM 1472 C C . THR A 1 213 ? 22.475 4.108 9.731 1.00 86.44 213 THR A C 1
ATOM 1474 O O . THR A 1 213 ? 22.203 5.268 10.027 1.00 86.44 213 THR A O 1
ATOM 1477 N N . GLU A 1 214 ? 21.682 3.387 8.936 1.00 82.25 214 GLU A N 1
ATOM 1478 C CA . GLU A 1 214 ? 20.430 3.924 8.390 1.00 82.25 214 GLU A CA 1
ATOM 1479 C C . GLU A 1 214 ? 19.344 4.039 9.475 1.00 82.25 214 GLU A C 1
ATOM 1481 O O . GLU A 1 214 ? 18.634 5.044 9.525 1.00 82.25 214 GLU A O 1
ATOM 1486 N N . ALA A 1 215 ? 19.274 3.075 10.400 1.00 83.31 215 ALA A N 1
ATOM 1487 C CA . ALA A 1 215 ? 18.392 3.146 11.565 1.00 83.31 215 ALA A CA 1
ATOM 1488 C C . ALA A 1 215 ? 18.764 4.304 12.515 1.00 83.31 215 ALA A C 1
ATOM 1490 O O . ALA A 1 215 ? 17.876 5.026 12.975 1.00 83.31 215 ALA A O 1
ATOM 1491 N N . ASP A 1 216 ? 20.061 4.554 12.728 1.00 87.62 216 ASP A N 1
ATOM 1492 C CA . ASP A 1 216 ? 20.550 5.692 13.521 1.00 87.62 216 ASP A CA 1
ATOM 1493 C C . ASP A 1 216 ? 20.134 7.047 12.923 1.00 87.62 216 ASP A C 1
ATOM 1495 O O . ASP A 1 216 ? 19.717 7.956 13.646 1.00 87.62 216 ASP A O 1
ATOM 1499 N N . ILE A 1 217 ? 20.208 7.184 11.593 1.00 89.69 217 ILE A N 1
ATOM 1500 C CA . ILE A 1 217 ? 19.779 8.400 10.883 1.00 89.69 217 ILE A CA 1
ATOM 1501 C C . ILE A 1 217 ? 18.270 8.607 11.045 1.00 89.69 217 ILE A C 1
ATOM 1503 O O . ILE A 1 217 ? 17.835 9.707 11.386 1.00 89.69 217 ILE A O 1
ATOM 1507 N N . LEU A 1 218 ? 17.471 7.552 10.857 1.00 89.19 218 LEU A N 1
ATOM 1508 C CA . LEU A 1 218 ? 16.017 7.610 11.025 1.00 89.19 218 LEU A CA 1
ATOM 1509 C C . LEU A 1 218 ? 15.623 8.027 12.448 1.00 89.19 218 LEU A C 1
ATOM 1511 O O . LEU A 1 218 ? 14.726 8.857 12.615 1.00 89.19 218 LEU A O 1
ATOM 1515 N N . LEU A 1 219 ? 16.316 7.502 13.464 1.00 92.38 219 LEU A N 1
ATOM 1516 C CA . LEU A 1 219 ? 16.109 7.884 14.859 1.00 92.38 219 LEU A CA 1
ATOM 1517 C C . LEU A 1 219 ? 16.465 9.360 15.103 1.00 92.38 219 LEU A C 1
ATOM 1519 O O . LEU A 1 219 ? 15.713 10.078 15.766 1.00 92.38 219 LEU A O 1
ATOM 1523 N N . ALA A 1 220 ? 17.592 9.835 14.568 1.00 93.06 220 ALA A N 1
ATOM 1524 C CA . ALA A 1 220 ? 18.015 11.227 14.709 1.00 93.06 220 ALA A CA 1
ATOM 1525 C C . ALA A 1 220 ? 17.026 12.209 14.055 1.00 93.06 220 ALA A C 1
ATOM 1527 O O . ALA A 1 220 ? 16.676 13.224 14.668 1.00 93.06 220 ALA A O 1
ATOM 1528 N N . ASP A 1 221 ? 16.532 11.884 12.860 1.00 91.75 221 ASP A N 1
ATOM 1529 C CA . ASP A 1 221 ? 15.541 12.686 12.138 1.00 91.75 221 ASP A CA 1
ATOM 1530 C C . ASP A 1 221 ? 14.193 12.706 12.866 1.00 91.75 221 ASP A C 1
ATOM 1532 O O . ASP A 1 221 ? 13.611 13.775 13.060 1.00 91.75 221 ASP A O 1
ATOM 1536 N N . ALA A 1 222 ? 13.718 11.550 13.344 1.00 92.62 222 ALA A N 1
ATOM 1537 C CA . ALA A 1 222 ? 12.487 11.473 14.127 1.00 92.62 222 ALA A CA 1
ATOM 1538 C C . ALA A 1 222 ? 12.564 12.333 15.396 1.00 92.62 222 ALA A C 1
ATOM 1540 O O . ALA A 1 222 ? 11.639 13.081 15.706 1.00 92.62 222 ALA A O 1
ATOM 1541 N N . ARG A 1 223 ? 13.702 12.297 16.103 1.00 94.38 223 ARG A N 1
ATOM 1542 C CA . ARG A 1 223 ? 13.963 13.156 17.269 1.00 94.38 223 ARG A CA 1
ATOM 1543 C C . ARG A 1 223 ? 13.901 14.640 16.920 1.00 94.38 223 ARG A C 1
ATOM 1545 O O . ARG A 1 223 ? 13.377 15.431 17.702 1.00 94.38 223 ARG A O 1
ATOM 1552 N N . ALA A 1 224 ? 14.467 15.038 15.783 1.00 93.44 224 ALA A N 1
ATOM 1553 C CA . ALA A 1 224 ? 14.428 16.427 15.335 1.00 93.44 224 ALA A CA 1
ATOM 1554 C C . ALA A 1 224 ? 12.992 16.880 15.029 1.00 93.44 224 ALA A C 1
ATOM 1556 O O . ALA A 1 224 ? 12.590 17.963 15.457 1.00 93.44 224 ALA A O 1
ATOM 1557 N N . ASP A 1 225 ? 12.212 16.030 14.362 1.00 90.75 225 ASP A N 1
ATOM 1558 C CA . ASP A 1 225 ? 10.826 16.324 14.006 1.00 90.75 225 ASP A CA 1
ATOM 1559 C C . ASP A 1 225 ? 9.901 16.369 15.231 1.00 90.75 225 ASP A C 1
ATOM 1561 O O . ASP A 1 225 ? 9.117 17.310 15.348 1.00 90.75 225 ASP A O 1
ATOM 1565 N N . MET A 1 226 ? 10.052 15.472 16.212 1.00 93.62 226 MET A N 1
ATOM 1566 C CA . MET A 1 226 ? 9.270 15.536 17.459 1.00 93.62 226 MET A CA 1
ATOM 1567 C C . MET A 1 226 ? 9.562 16.803 18.273 1.00 93.62 226 MET A C 1
ATOM 1569 O O . MET A 1 226 ? 8.638 17.442 18.777 1.00 93.62 226 MET A O 1
ATOM 1573 N N . ARG A 1 227 ? 10.831 17.236 18.349 1.00 94.62 227 ARG A N 1
ATOM 1574 C CA . ARG A 1 227 ? 11.206 18.486 19.043 1.00 94.62 227 ARG A CA 1
ATOM 1575 C C . ARG A 1 227 ? 10.642 19.742 18.383 1.00 94.62 227 ARG A C 1
ATOM 1577 O O . ARG A 1 227 ? 10.547 20.769 19.049 1.00 94.62 227 ARG A O 1
ATOM 1584 N N . SER A 1 228 ? 10.300 19.685 17.096 1.00 93.12 228 SER A N 1
ATOM 1585 C CA . SER A 1 228 ? 9.724 20.834 16.393 1.00 93.12 228 SER A CA 1
ATOM 1586 C C . SER A 1 228 ? 8.313 21.183 16.883 1.00 93.12 228 SER A C 1
ATOM 1588 O O . SER A 1 228 ? 7.891 22.327 16.732 1.00 93.12 228 SER A O 1
ATOM 1590 N N . GLY A 1 229 ? 7.596 20.220 17.480 1.00 91.12 229 GLY A N 1
ATOM 1591 C CA . GLY A 1 229 ? 6.210 20.387 17.925 1.00 91.12 229 GLY A CA 1
ATOM 1592 C C . GLY A 1 229 ? 5.194 20.547 16.788 1.00 91.12 229 GLY A C 1
ATOM 1593 O O . GLY A 1 229 ? 4.022 20.798 17.057 1.00 91.12 229 GLY A O 1
ATOM 1594 N N . ASP A 1 230 ? 5.621 20.410 15.530 1.00 91.19 230 ASP A N 1
ATOM 1595 C CA . ASP A 1 230 ? 4.754 20.487 14.358 1.00 91.19 230 ASP A CA 1
ATOM 1596 C C . ASP A 1 230 ? 3.959 19.172 14.200 1.00 91.19 230 ASP A C 1
ATOM 1598 O O . ASP A 1 230 ? 4.566 18.102 14.060 1.00 91.19 230 ASP A O 1
ATOM 1602 N N . PRO A 1 231 ? 2.613 19.213 14.224 1.00 80.31 231 PRO A N 1
ATOM 1603 C CA . PRO A 1 231 ? 1.783 18.015 14.142 1.00 80.31 231 PRO A CA 1
ATOM 1604 C C . PRO A 1 231 ? 1.927 17.256 12.816 1.00 80.31 231 PRO A C 1
ATOM 1606 O O . PRO A 1 231 ? 1.816 16.030 12.823 1.00 80.31 231 PRO A O 1
ATOM 1609 N N . GLU A 1 232 ? 2.212 17.925 11.692 1.00 76.94 232 GLU A N 1
ATOM 1610 C CA . GLU A 1 232 ? 2.417 17.227 10.411 1.00 76.94 232 GLU A CA 1
ATOM 1611 C C . GLU A 1 232 ? 3.739 16.451 10.410 1.00 76.94 232 GLU A C 1
ATOM 1613 O O . GLU A 1 232 ? 3.820 15.315 9.935 1.00 76.94 232 GLU A O 1
ATOM 1618 N N . ARG A 1 233 ? 4.774 17.029 11.026 1.00 86.25 233 ARG A N 1
ATOM 1619 C CA . ARG A 1 233 ? 6.075 16.371 11.202 1.00 86.25 233 ARG A CA 1
ATOM 1620 C C . ARG A 1 233 ? 6.040 15.256 12.233 1.00 86.25 233 ARG A C 1
ATOM 1622 O O . ARG A 1 233 ? 6.805 14.303 12.112 1.00 86.25 233 ARG A O 1
ATOM 1629 N N . MET A 1 234 ? 5.135 15.335 13.204 1.00 87.81 234 MET A N 1
ATOM 1630 C CA . MET A 1 234 ? 4.942 14.290 14.206 1.00 87.81 234 MET A CA 1
ATOM 1631 C C . MET A 1 234 ? 4.562 12.951 13.556 1.00 87.81 234 MET A C 1
ATOM 1633 O O . MET A 1 234 ? 5.111 11.913 13.919 1.00 87.81 234 MET A O 1
ATOM 1637 N N . GLY A 1 235 ? 3.690 12.970 12.539 1.00 80.94 235 GLY A N 1
ATOM 1638 C CA . GLY A 1 235 ? 3.343 11.768 11.771 1.00 80.94 235 GLY A CA 1
ATOM 1639 C C . GLY A 1 235 ? 4.562 11.145 11.081 1.00 80.94 235 GLY A C 1
ATOM 1640 O O . GLY A 1 235 ? 4.825 9.953 11.231 1.00 80.94 235 GLY A O 1
ATOM 1641 N N . LEU A 1 236 ? 5.369 11.977 10.415 1.00 83.12 236 LEU A N 1
ATOM 1642 C CA . LEU A 1 236 ? 6.610 11.543 9.765 1.00 83.12 236 LEU A CA 1
ATOM 1643 C C . LEU A 1 236 ? 7.653 11.025 10.766 1.00 83.12 236 LEU A C 1
ATOM 1645 O O . LEU A 1 236 ? 8.424 10.121 10.442 1.00 83.12 236 LEU A O 1
ATOM 1649 N N . ALA A 1 237 ? 7.705 11.587 11.974 1.00 89.56 237 ALA A N 1
ATOM 1650 C CA . ALA A 1 237 ? 8.592 11.111 13.026 1.00 89.56 237 ALA A CA 1
ATOM 1651 C C . ALA A 1 237 ? 8.225 9.686 13.459 1.00 89.56 237 ALA A C 1
ATOM 1653 O O . ALA A 1 237 ? 9.106 8.829 13.530 1.00 89.56 237 ALA A O 1
ATOM 1654 N N . PHE A 1 238 ? 6.936 9.402 13.666 1.00 90.19 238 PHE A N 1
ATOM 1655 C CA . PHE A 1 238 ? 6.479 8.052 14.003 1.00 90.19 238 PHE A CA 1
ATOM 1656 C C . PHE A 1 238 ? 6.761 7.041 12.890 1.00 90.19 238 PHE A C 1
ATOM 1658 O O . PHE A 1 238 ? 7.232 5.939 13.179 1.00 90.19 238 PHE A O 1
ATOM 1665 N N . ASP A 1 239 ? 6.559 7.422 11.626 1.00 83.00 239 ASP A N 1
ATOM 1666 C CA . ASP A 1 239 ? 6.886 6.562 10.483 1.00 83.00 239 ASP A CA 1
ATOM 1667 C C . ASP A 1 239 ? 8.383 6.207 10.446 1.00 83.00 239 ASP A C 1
ATOM 1669 O O . ASP A 1 239 ? 8.752 5.050 10.216 1.00 83.00 239 ASP A O 1
ATOM 1673 N N . ARG A 1 240 ? 9.261 7.176 10.736 1.00 88.75 240 ARG A N 1
ATOM 1674 C CA . ARG A 1 240 ? 10.711 6.943 10.813 1.00 88.75 240 ARG A CA 1
ATOM 1675 C C . ARG A 1 240 ? 11.104 6.050 11.992 1.00 88.75 240 ARG A C 1
ATOM 1677 O O . ARG A 1 240 ? 11.944 5.173 11.808 1.00 88.75 240 ARG A O 1
ATOM 1684 N N . LEU A 1 241 ? 10.489 6.219 13.167 1.00 91.06 241 LEU A N 1
ATOM 1685 C CA . LEU A 1 241 ? 10.735 5.353 14.332 1.00 91.06 241 LEU A CA 1
ATOM 1686 C C . LEU A 1 241 ? 10.312 3.907 14.061 1.00 91.06 241 LEU A C 1
ATOM 1688 O O . LEU A 1 241 ? 11.065 2.978 14.350 1.00 91.06 241 LEU A O 1
ATOM 1692 N N . ALA A 1 242 ? 9.136 3.709 13.460 1.00 84.56 242 ALA A N 1
ATOM 1693 C CA . ALA A 1 242 ? 8.658 2.382 13.086 1.00 84.56 242 ALA A CA 1
ATOM 1694 C C . ALA A 1 242 ? 9.617 1.696 12.098 1.00 84.56 242 ALA A C 1
ATOM 1696 O O . ALA A 1 242 ? 9.918 0.508 12.238 1.00 84.56 242 ALA A O 1
ATOM 1697 N N . LEU A 1 243 ? 10.147 2.450 11.128 1.00 83.50 243 LEU A N 1
ATOM 1698 C CA . LEU A 1 243 ? 11.124 1.935 10.173 1.00 83.50 243 LEU A CA 1
ATOM 1699 C C . LEU A 1 243 ? 12.468 1.594 10.841 1.00 83.50 243 LEU A C 1
ATOM 1701 O O . LEU A 1 243 ? 13.010 0.519 10.582 1.00 83.50 243 LEU A O 1
ATOM 1705 N N . ALA A 1 244 ? 12.963 2.452 11.739 1.00 88.12 244 ALA A N 1
ATOM 1706 C CA . ALA A 1 244 ? 14.191 2.211 12.497 1.00 88.12 244 ALA A CA 1
ATOM 1707 C C . ALA A 1 244 ? 14.095 0.929 13.344 1.00 88.12 244 ALA A C 1
ATOM 1709 O O . ALA A 1 244 ? 14.964 0.064 13.250 1.00 88.12 244 ALA A O 1
ATOM 1710 N N . LEU A 1 245 ? 12.999 0.745 14.092 1.00 87.56 245 LEU A N 1
ATOM 1711 C CA . LEU A 1 245 ? 12.771 -0.455 14.911 1.00 87.56 245 LEU A CA 1
ATOM 1712 C C . LEU A 1 245 ? 12.644 -1.730 14.080 1.00 87.56 245 LEU A C 1
ATOM 1714 O O . LEU A 1 245 ? 13.090 -2.798 14.498 1.00 87.56 245 LEU A O 1
ATOM 1718 N N . ARG A 1 246 ? 12.051 -1.628 12.889 1.00 84.50 246 ARG A N 1
ATOM 1719 C CA . ARG A 1 246 ? 11.944 -2.761 11.972 1.00 84.50 246 ARG A CA 1
ATOM 1720 C C . ARG A 1 246 ? 13.312 -3.227 11.478 1.00 84.50 246 ARG A C 1
ATOM 1722 O O . ARG A 1 246 ? 13.503 -4.424 11.269 1.00 84.50 246 ARG A O 1
ATOM 1729 N N . TRP A 1 247 ? 14.236 -2.301 11.244 1.00 82.25 247 TRP A N 1
ATOM 1730 C CA . TRP A 1 247 ? 15.578 -2.619 10.755 1.00 82.25 247 TRP A CA 1
ATOM 1731 C C . TRP A 1 247 ? 16.550 -2.979 11.873 1.00 82.25 247 TRP A C 1
ATOM 1733 O O . TRP A 1 247 ? 17.405 -3.840 11.671 1.00 82.25 247 TRP A O 1
ATOM 1743 N N . HIS A 1 248 ? 16.394 -2.378 13.051 1.00 88.81 248 HIS A N 1
ATOM 1744 C CA . HIS A 1 248 ? 17.268 -2.611 14.191 1.00 88.81 248 HIS A CA 1
ATOM 1745 C C . HIS A 1 248 ? 16.469 -2.709 15.505 1.00 88.81 248 HIS A C 1
ATOM 1747 O O . HIS A 1 248 ? 16.436 -1.764 16.295 1.00 88.81 248 HIS A O 1
ATOM 1753 N N . PRO A 1 249 ? 15.853 -3.874 15.798 1.00 86.75 249 PRO A N 1
ATOM 1754 C CA . PRO A 1 249 ? 14.986 -4.050 16.969 1.00 86.75 249 PRO A CA 1
ATOM 1755 C C . PRO A 1 249 ? 15.673 -3.764 18.309 1.00 86.75 249 PRO A C 1
ATOM 1757 O O . PRO A 1 249 ? 15.009 -3.431 19.285 1.00 86.75 249 PRO A O 1
ATOM 1760 N N . ALA A 1 250 ? 17.005 -3.872 18.366 1.00 89.81 250 ALA A N 1
ATOM 1761 C CA . ALA A 1 250 ? 17.777 -3.552 19.563 1.00 89.81 250 ALA A CA 1
ATOM 1762 C C . ALA A 1 250 ? 17.740 -2.055 19.941 1.00 89.81 250 ALA A C 1
ATOM 1764 O O . ALA A 1 250 ? 18.085 -1.729 21.068 1.00 89.81 250 ALA A O 1
ATOM 1765 N N . MET A 1 251 ? 17.279 -1.161 19.053 1.00 88.62 251 MET A N 1
ATOM 1766 C CA . MET A 1 251 ? 17.071 0.269 19.349 1.00 88.62 251 MET A CA 1
ATOM 1767 C C . MET A 1 251 ? 15.757 0.550 20.100 1.00 88.62 251 MET A C 1
ATOM 1769 O O . MET A 1 251 ? 15.390 1.706 20.291 1.00 88.62 251 MET A O 1
ATOM 1773 N N . ALA A 1 252 ? 15.010 -0.482 20.509 1.00 90.38 252 ALA A N 1
ATOM 1774 C CA . ALA A 1 252 ? 13.743 -0.314 21.221 1.00 90.38 252 ALA A CA 1
ATOM 1775 C C . ALA A 1 252 ? 13.874 0.514 22.509 1.00 90.38 252 ALA A C 1
ATOM 1777 O O . ALA A 1 252 ? 12.989 1.320 22.790 1.00 90.38 252 ALA A O 1
ATOM 1778 N N . GLU A 1 253 ? 14.973 0.359 23.255 1.00 89.31 253 GLU A N 1
ATOM 1779 C CA . GLU A 1 253 ? 15.231 1.169 24.454 1.00 89.31 253 GLU A CA 1
ATOM 1780 C C . GLU A 1 253 ? 15.446 2.647 24.089 1.00 89.31 253 GLU A C 1
ATOM 1782 O O . GLU A 1 253 ? 14.772 3.513 24.639 1.00 89.31 253 GLU A O 1
ATOM 1787 N N . ASP A 1 254 ? 16.264 2.937 23.073 1.00 86.56 254 ASP A N 1
ATOM 1788 C CA . ASP A 1 254 ? 16.549 4.309 22.622 1.00 86.56 254 ASP A CA 1
ATOM 1789 C C . ASP A 1 254 ? 15.317 5.062 22.089 1.00 86.56 254 ASP A C 1
ATOM 1791 O O . ASP A 1 254 ? 15.288 6.299 22.083 1.00 86.56 254 ASP A O 1
ATOM 1795 N N . VAL A 1 255 ? 14.325 4.324 21.577 1.00 88.19 255 VAL A N 1
ATOM 1796 C CA . VAL A 1 255 ? 13.037 4.864 21.117 1.00 88.19 255 VAL A CA 1
ATOM 1797 C C . VAL A 1 255 ? 12.073 5.074 22.284 1.00 88.19 255 VAL A C 1
ATOM 1799 O O . VAL A 1 255 ? 11.306 6.032 22.257 1.00 88.19 255 VAL A O 1
ATOM 1802 N N . ALA A 1 256 ? 12.110 4.216 23.307 1.00 87.94 256 ALA A N 1
ATOM 1803 C CA . ALA A 1 256 ? 11.260 4.343 24.491 1.00 87.94 256 ALA A CA 1
ATOM 1804 C C . ALA A 1 256 ? 11.623 5.554 25.373 1.00 87.94 256 ALA A C 1
ATOM 1806 O O . ALA A 1 256 ? 10.794 6.001 26.161 1.00 87.94 256 ALA A O 1
ATOM 1807 N N . GLU A 1 257 ? 12.840 6.087 25.237 1.00 89.94 257 GLU A N 1
ATOM 1808 C CA . GLU A 1 257 ? 13.325 7.269 25.964 1.00 89.94 257 GLU A CA 1
ATOM 1809 C C . GLU A 1 257 ? 12.962 8.624 25.311 1.00 89.94 257 GLU A C 1
ATOM 1811 O O . GLU A 1 257 ? 13.442 9.667 25.765 1.00 89.94 257 GLU A O 1
ATOM 1816 N N . LEU A 1 258 ? 12.147 8.631 24.246 1.00 84.88 258 LEU A N 1
ATOM 1817 C CA . LEU A 1 258 ? 11.738 9.837 23.504 1.00 84.88 258 LEU A CA 1
ATOM 1818 C C . LEU A 1 258 ? 10.426 10.459 23.958 1.00 84.88 258 LEU A C 1
ATOM 1820 O O . LEU A 1 258 ? 10.399 11.713 23.991 1.00 84.88 258 LEU A O 1
#

Foldseek 3Di:
DDDDDDDDDDDDDDDDDDDDPDPVVVVVVPDPPDPPDQDLLSVLVVCVLLPVLVVSQVSQVVCVVVVNRDLVSLLVNLLSCVVVVNLVSSLVSLVVSVVVVHDDLLSLQSVLQSCQLVVVNVSNLVSLVSSPDDDPVRVCVSCVPPDRRGPVVVSVVVVVPPPPDDDDDDDDDDDDDDDDDDDDDDDDDDDDDDDDDDPPDPPPPPPDPDLLVQLVVLQVLLVVLVVVVDPVSPVVSVSSNSVSCVSPVVCVVVVVVD

Radius of gyration: 35.86 Å; chains: 1; bounding box: 132×54×109 Å

pLDDT: mean 75.09, std 22.06, range [35.31, 98.56]

Sequence (258 aa):
MTEPDPETTARDRGVSGTTEPDSEAADRQAGAAAPASLSAEGLARIHLRSGAVLLARAELESLVLTGSLPVPAMADLAEVRWRTGDLEGAAEAATGHRAAGGSDAIATLILAEAAGADGRGDDAARHVSELGPMTESALGTMFAGMPRRADWSAATAARSAPTGGASSSARSRRGRAAASSASGAATGGEATEPSDGGTSSPPVRRRAPDPSTEADILLADARADMRSGDPERMGLAFDRLALALRWHPAMAEDVAEL

Secondary structure (DSSP, 8-state):
---------------------SHHHHGGGS------PPPHHHHHHHHHHHT-HHHHHHHHHHHHHTT---HHHHHHHHHHHHHTT-HHHHHHHHHHHHHTT---HHHHHHHHHHHHHTT-HHHHHHHHHHT----HHHHHHHHTTPPP-S-HHHHHHHHHS---------------------------------------PPP---PPPPHHHHHHHHHHHHHHHHHHT-HHHHHHHHHHHHHHHHH-GGGHHHHHT-